Protein AF-A0A661CYT2-F1 (afdb_monomer_lite)

Radius of gyration: 49.94 Å; chains: 1; bounding box: 123×42×119 Å

Secondary structure (DSSP, 8-state):
--HHHHHHHHHHHHHHHHHHHHHHHHHHHHHHHHHHHHHHHHHHHHHHHHHHHHHHHHHHHHHHHHHHHHHHHHHHHHHHHHHHHHHHHHHHHHHHHHHHHHHHHH---SSS-SS--GGGTTTS-SB-SS-B-HHHHHHHHHHHTSTT--HHHHHHHHHHHHHHSSPPTTT-HHHHHHHHHHHHHHHHHHHHHTHHHHHHHHHHTT--

pLDDT: mean 77.22, std 14.02, range [40.06, 97.75]

Sequence (208 aa):
MTTKKLNLVMIVVILLVFSSTVMAWSWKETWEEVKQEVKEGGEKLEASVKKGAEQLEAGVKKGIEEVENGIEDLEEKIPEWMQDLEDGLEKGGDKIGEMLRKTIDQNIDTSGQGCGTGLTTQIVIDDWGLFDFTSACQVHDKCYEQCNATRNYCDNDFLILLRKACPSKETDRVKYQICRDIAKLYWYTVSKNGQSVWKQAQSKANCR

Structure (mmCIF, N/CA/C/O backbone):
data_AF-A0A661CYT2-F1
#
_entry.id   AF-A0A661CYT2-F1
#
loop_
_atom_site.group_PDB
_atom_site.id
_atom_site.type_symbol
_atom_site.label_atom_id
_atom_site.label_alt_id
_atom_site.label_comp_id
_atom_site.label_asym_id
_atom_site.label_entity_id
_atom_site.label_seq_id
_atom_site.pdbx_PDB_ins_code
_atom_site.Cartn_x
_atom_site.Cartn_y
_atom_site.Cartn_z
_atom_site.occupancy
_atom_site.B_iso_or_equiv
_atom_site.auth_seq_id
_atom_site.auth_comp_id
_atom_site.auth_asym_id
_atom_site.auth_atom_id
_atom_site.pdbx_PDB_model_num
ATOM 1 N N . MET A 1 1 ? 98.180 -24.286 -75.893 1.00 50.62 1 MET A N 1
ATOM 2 C CA . MET A 1 1 ? 96.810 -24.676 -75.464 1.00 50.62 1 MET A CA 1
ATOM 3 C C . MET A 1 1 ? 96.217 -23.698 -74.429 1.00 50.62 1 MET A C 1
ATOM 5 O O . MET A 1 1 ? 95.377 -24.081 -73.625 1.00 50.62 1 MET A O 1
ATOM 9 N N . THR A 1 2 ? 96.627 -22.425 -74.447 1.00 54.44 2 THR A N 1
ATOM 10 C CA . THR A 1 2 ? 96.397 -21.453 -73.357 1.00 54.44 2 THR A CA 1
ATOM 11 C C . THR A 1 2 ? 95.487 -20.284 -73.759 1.00 54.44 2 THR A C 1
ATOM 13 O O . THR A 1 2 ? 94.696 -19.827 -72.943 1.00 54.44 2 THR A O 1
ATOM 16 N N . THR A 1 3 ? 95.474 -19.871 -75.030 1.00 47.03 3 THR A N 1
ATOM 17 C CA . THR A 1 3 ? 94.640 -18.755 -75.528 1.00 47.03 3 THR A CA 1
ATOM 18 C C . THR A 1 3 ? 93.147 -19.091 -75.649 1.00 47.03 3 THR A C 1
ATOM 20 O O . THR A 1 3 ? 92.303 -18.244 -75.372 1.00 47.03 3 THR A O 1
ATOM 23 N N . LYS A 1 4 ? 92.787 -20.345 -75.971 1.00 56.47 4 LYS A N 1
ATOM 24 C CA . LYS A 1 4 ? 91.375 -20.786 -76.035 1.00 56.47 4 LYS A CA 1
ATOM 25 C C . LYS A 1 4 ? 90.687 -20.824 -74.662 1.00 56.47 4 LYS A C 1
ATOM 27 O O . LYS A 1 4 ? 89.503 -20.523 -74.576 1.00 56.47 4 LYS A O 1
ATOM 32 N N . LYS A 1 5 ? 91.422 -21.159 -73.592 1.00 58.28 5 LYS A N 1
ATOM 33 C CA . LYS A 1 5 ? 90.886 -21.162 -72.218 1.00 58.28 5 LYS A CA 1
ATOM 34 C C . LYS A 1 5 ? 90.670 -19.742 -71.692 1.00 58.28 5 LYS A C 1
ATOM 36 O O . LYS A 1 5 ? 89.673 -19.504 -71.024 1.00 58.28 5 LYS A O 1
ATOM 41 N N . LEU A 1 6 ? 91.549 -18.801 -72.053 1.00 54.19 6 LEU A N 1
ATOM 42 C CA . LEU A 1 6 ? 91.409 -17.396 -71.665 1.00 54.19 6 LEU A CA 1
ATOM 43 C C . LEU A 1 6 ? 90.179 -16.737 -72.319 1.00 54.19 6 LEU A C 1
ATOM 45 O O . LEU A 1 6 ? 89.418 -16.062 -71.634 1.00 54.19 6 LEU A O 1
ATOM 49 N N . ASN A 1 7 ? 89.926 -17.011 -73.607 1.00 63.34 7 ASN A N 1
ATOM 50 C CA . ASN A 1 7 ? 88.722 -16.529 -74.298 1.00 63.34 7 ASN A CA 1
ATOM 51 C C . ASN A 1 7 ? 87.431 -17.114 -73.707 1.00 63.34 7 ASN A C 1
ATOM 53 O O . ASN A 1 7 ? 86.449 -16.396 -73.557 1.00 63.34 7 ASN A O 1
ATOM 57 N N . LEU A 1 8 ? 87.434 -18.396 -73.326 1.00 70.38 8 LEU A N 1
ATOM 58 C CA . LEU A 1 8 ? 86.260 -19.030 -72.723 1.00 70.38 8 LEU A CA 1
ATOM 59 C C . LEU A 1 8 ? 85.940 -18.439 -71.341 1.00 70.38 8 LEU A C 1
ATOM 61 O O . LEU A 1 8 ? 84.790 -18.113 -71.068 1.00 70.38 8 LEU A O 1
ATOM 65 N N . VAL A 1 9 ? 86.953 -18.260 -70.486 1.00 69.94 9 VAL A N 1
ATOM 66 C CA . VAL A 1 9 ? 86.772 -17.674 -69.146 1.00 69.94 9 VAL A CA 1
ATOM 67 C C . VAL A 1 9 ? 86.269 -16.234 -69.247 1.00 69.94 9 VAL A C 1
ATOM 69 O O . VAL A 1 9 ? 85.354 -15.857 -68.524 1.00 69.94 9 VAL A O 1
ATOM 72 N N . MET A 1 10 ? 86.800 -15.446 -70.180 1.00 69.88 10 MET A N 1
ATOM 73 C CA . MET A 1 10 ? 86.368 -14.064 -70.383 1.00 69.88 10 MET A CA 1
ATOM 74 C C . MET A 1 10 ? 84.925 -13.974 -70.907 1.00 69.88 10 MET A C 1
ATOM 76 O O . MET A 1 10 ? 84.166 -13.137 -70.432 1.00 69.88 10 MET A O 1
ATOM 80 N N . ILE A 1 11 ? 84.507 -14.879 -71.802 1.00 71.75 11 ILE A N 1
ATOM 81 C CA . ILE A 1 11 ? 83.107 -14.976 -72.253 1.00 71.75 11 ILE A CA 1
ATOM 82 C C . ILE A 1 11 ? 82.177 -15.338 -71.085 1.00 71.75 11 ILE A C 1
ATOM 84 O O . ILE A 1 11 ? 81.126 -14.723 -70.934 1.00 71.75 11 ILE A O 1
ATOM 88 N N . VAL A 1 12 ? 82.569 -16.283 -70.222 1.00 71.56 12 VAL A N 1
ATOM 89 C CA . VAL A 1 12 ? 81.776 -16.660 -69.037 1.00 71.56 12 VAL A CA 1
ATOM 90 C C . VAL A 1 12 ? 81.666 -15.498 -68.044 1.00 71.56 12 VAL A C 1
ATOM 92 O O . VAL A 1 12 ? 80.579 -15.237 -67.537 1.00 71.56 12 VAL A O 1
ATOM 95 N N . VAL A 1 13 ? 82.750 -14.755 -67.801 1.00 69.94 13 VAL A N 1
ATOM 96 C CA . VAL A 1 13 ? 82.733 -13.569 -66.926 1.00 69.94 13 VAL A CA 1
ATOM 97 C C . VAL A 1 13 ? 81.845 -12.463 -67.505 1.00 69.94 13 VAL A C 1
ATOM 99 O O . VAL A 1 13 ? 81.061 -11.876 -66.765 1.00 69.94 13 VAL A O 1
ATOM 102 N N . ILE A 1 14 ? 81.900 -12.219 -68.818 1.00 68.25 14 ILE A N 1
ATOM 103 C CA . ILE A 1 14 ? 81.014 -11.258 -69.493 1.00 68.25 14 ILE A CA 1
ATOM 104 C C . ILE A 1 14 ? 79.550 -11.686 -69.331 1.00 68.25 14 ILE A C 1
ATOM 106 O O . ILE A 1 14 ? 78.732 -10.868 -68.926 1.00 68.25 14 ILE A O 1
ATOM 110 N N . LEU A 1 15 ? 79.210 -12.961 -69.550 1.00 62.16 15 LEU A N 1
ATOM 111 C CA . LEU A 1 15 ? 77.836 -13.453 -69.378 1.00 62.16 15 LEU A CA 1
ATOM 112 C C . LEU A 1 15 ? 77.337 -13.335 -67.929 1.00 62.16 15 LEU A C 1
ATOM 114 O O . LEU A 1 15 ? 76.186 -12.962 -67.713 1.00 62.16 15 LEU A O 1
ATOM 118 N N . LEU A 1 16 ? 78.195 -13.586 -66.936 1.00 61.69 16 LEU A N 1
ATOM 119 C CA . LEU A 1 16 ? 77.838 -13.415 -65.524 1.00 61.69 16 LEU A CA 1
ATOM 120 C C . LEU A 1 16 ? 77.608 -11.938 -65.163 1.00 61.69 16 LEU A C 1
ATOM 122 O O . LEU A 1 16 ? 76.629 -11.633 -64.482 1.00 61.69 16 LEU A O 1
ATOM 126 N N . VAL A 1 17 ? 78.437 -11.017 -65.667 1.00 62.12 17 VAL A N 1
ATOM 127 C CA . VAL A 1 17 ? 78.270 -9.564 -65.450 1.00 62.12 17 VAL A CA 1
ATOM 128 C C . VAL A 1 17 ? 77.047 -9.011 -66.197 1.00 62.12 17 VAL A C 1
ATOM 130 O O . VAL A 1 17 ? 76.332 -8.154 -65.675 1.00 62.12 17 VAL A O 1
ATOM 133 N N . PHE A 1 18 ? 76.742 -9.528 -67.389 1.00 57.72 18 PHE A N 1
ATOM 134 C CA . PHE A 1 18 ? 75.498 -9.195 -68.088 1.00 57.72 18 PHE A CA 1
ATOM 135 C C . PHE A 1 18 ? 74.268 -9.745 -67.348 1.00 57.72 18 PHE A C 1
ATOM 137 O O . PHE A 1 18 ? 73.253 -9.062 -67.271 1.00 57.72 18 PHE A O 1
ATOM 144 N N . SER A 1 19 ? 74.352 -10.925 -66.724 1.00 60.12 19 SER A N 1
ATOM 145 C CA . SER A 1 19 ? 73.223 -11.475 -65.960 1.00 60.12 19 SER A CA 1
ATOM 146 C C . SER A 1 19 ? 72.881 -10.645 -64.713 1.00 60.12 19 SER A C 1
ATOM 148 O O . SER A 1 19 ? 71.708 -10.384 -64.456 1.00 60.12 19 SER A O 1
ATOM 150 N N . SER A 1 20 ? 73.881 -10.157 -63.967 1.00 58.00 20 SER A N 1
ATOM 151 C CA . SER A 1 20 ? 73.662 -9.362 -62.748 1.00 58.00 20 SER A CA 1
ATOM 152 C C . SER A 1 20 ? 73.135 -7.956 -63.031 1.00 58.00 20 SER A C 1
ATOM 154 O O . SER A 1 20 ? 72.328 -7.433 -62.265 1.00 58.00 20 SER A O 1
ATOM 156 N N . THR A 1 21 ? 73.541 -7.355 -64.150 1.00 58.56 21 THR A N 1
ATOM 157 C CA . THR A 1 21 ? 73.073 -6.025 -64.568 1.00 58.56 21 THR A CA 1
ATOM 158 C C . THR A 1 21 ? 71.643 -6.051 -65.108 1.00 58.56 21 THR A C 1
ATOM 160 O O . THR A 1 21 ? 70.854 -5.177 -64.753 1.00 58.56 21 THR A O 1
ATOM 163 N N . VAL A 1 22 ? 71.267 -7.081 -65.877 1.00 60.78 22 VAL A N 1
ATOM 164 C CA . VAL A 1 22 ? 69.876 -7.283 -66.331 1.00 60.78 22 VAL A CA 1
ATOM 165 C C . VAL A 1 22 ? 68.944 -7.552 -65.143 1.00 60.78 22 VAL A C 1
ATOM 167 O O . VAL A 1 22 ? 67.860 -6.976 -65.072 1.00 60.78 22 VAL A O 1
ATOM 170 N N . MET A 1 23 ? 69.388 -8.346 -64.162 1.00 59.12 23 MET A N 1
ATOM 171 C CA . MET A 1 23 ? 68.627 -8.584 -62.929 1.00 59.12 23 MET A CA 1
ATOM 172 C C . MET A 1 23 ? 68.463 -7.315 -62.077 1.00 59.12 23 MET A C 1
ATOM 174 O O . MET A 1 23 ? 67.388 -7.089 -61.531 1.00 59.12 23 MET A O 1
ATOM 178 N N . ALA A 1 24 ? 69.482 -6.452 -61.991 1.00 63.38 24 ALA A N 1
ATOM 179 C CA . ALA A 1 24 ? 69.385 -5.185 -61.260 1.00 63.38 24 ALA A CA 1
ATOM 180 C C . ALA A 1 24 ? 68.407 -4.188 -61.910 1.00 63.38 24 ALA A C 1
ATOM 182 O O . ALA A 1 24 ? 67.732 -3.438 -61.205 1.00 63.38 24 ALA A O 1
ATOM 183 N N . TRP A 1 25 ? 68.320 -4.180 -63.244 1.00 66.81 25 TRP A N 1
ATOM 184 C CA . TRP A 1 25 ? 67.384 -3.324 -63.977 1.00 66.81 25 TRP A CA 1
ATOM 185 C C . TRP A 1 25 ? 65.939 -3.809 -63.813 1.00 66.81 25 TRP A C 1
ATOM 187 O O . TRP A 1 25 ? 65.080 -3.026 -63.419 1.00 66.81 25 TRP A O 1
ATOM 197 N N . SER A 1 26 ? 65.712 -5.119 -63.966 1.00 68.44 26 SER A N 1
ATOM 198 C CA . SER A 1 26 ? 64.416 -5.754 -63.693 1.00 68.44 26 SER A CA 1
ATOM 199 C C . SER A 1 26 ? 63.959 -5.533 -62.244 1.00 68.44 26 SER A C 1
ATOM 201 O O . SER A 1 26 ? 62.806 -5.189 -62.013 1.00 68.44 26 SER A O 1
ATOM 203 N N . TRP A 1 27 ? 64.868 -5.627 -61.267 1.00 62.09 27 TRP A N 1
ATOM 204 C CA . TRP A 1 27 ? 64.550 -5.368 -59.859 1.00 62.09 27 TRP A CA 1
ATOM 205 C C . TRP A 1 27 ? 64.154 -3.910 -59.591 1.00 62.09 27 TRP A C 1
ATOM 207 O O . TRP A 1 27 ? 63.296 -3.638 -58.753 1.00 62.09 27 TRP A O 1
ATOM 217 N N . LYS A 1 28 ? 64.769 -2.953 -60.296 1.00 73.69 28 LYS A N 1
ATOM 218 C CA . LYS A 1 28 ? 64.433 -1.532 -60.164 1.00 73.69 28 LYS A CA 1
ATOM 219 C C . LYS A 1 28 ? 63.021 -1.240 -60.674 1.00 73.69 28 LYS A C 1
ATOM 221 O O . LYS A 1 28 ? 62.301 -0.510 -60.004 1.00 73.69 28 LYS A O 1
ATOM 226 N N . GLU A 1 29 ? 62.634 -1.803 -61.816 1.00 74.25 29 GLU A N 1
ATOM 227 C CA . GLU A 1 29 ? 61.283 -1.636 -62.372 1.00 74.25 29 GLU A CA 1
ATOM 228 C C . GLU A 1 29 ? 60.225 -2.220 -61.431 1.00 74.25 29 GLU A C 1
ATOM 230 O O . GLU A 1 29 ? 59.307 -1.508 -61.031 1.00 74.25 29 GLU A O 1
ATOM 235 N N . THR A 1 30 ? 60.438 -3.448 -60.947 1.00 70.06 30 THR A N 1
ATOM 236 C CA . THR A 1 30 ? 59.566 -4.083 -59.945 1.00 70.06 30 THR A CA 1
ATOM 237 C C . THR A 1 30 ? 59.454 -3.253 -58.660 1.00 70.06 30 THR A C 1
ATOM 239 O O . THR A 1 30 ? 58.389 -3.173 -58.055 1.00 70.06 30 THR A O 1
ATOM 242 N N . TRP A 1 31 ? 60.534 -2.597 -58.224 1.00 66.06 31 TRP A N 1
ATOM 243 C CA . TRP A 1 31 ? 60.511 -1.751 -57.027 1.00 66.06 31 TRP A CA 1
ATOM 244 C C . TRP A 1 31 ? 59.725 -0.446 -57.217 1.00 66.06 31 TRP A C 1
ATOM 246 O O . TRP A 1 31 ? 59.089 0.023 -56.273 1.00 66.06 31 TRP A O 1
ATOM 256 N N . GLU A 1 32 ? 59.752 0.151 -58.410 1.00 78.31 32 GLU A N 1
ATOM 257 C CA . GLU A 1 32 ? 58.950 1.345 -58.705 1.00 78.31 32 GLU A CA 1
ATOM 258 C C . GLU A 1 32 ? 57.456 1.009 -58.854 1.00 78.31 32 GLU A C 1
ATOM 260 O O . GLU A 1 32 ? 56.623 1.763 -58.351 1.00 78.31 32 GLU A O 1
ATOM 265 N N . GLU A 1 33 ? 57.111 -0.150 -59.424 1.00 72.94 33 GLU A N 1
ATOM 266 C CA . GLU A 1 33 ? 55.728 -0.655 -59.462 1.00 72.94 33 GLU A CA 1
ATOM 267 C C . GLU A 1 33 ? 55.170 -0.875 -58.048 1.00 72.94 33 GLU A C 1
ATOM 269 O O . GLU A 1 33 ? 54.114 -0.347 -57.704 1.00 72.94 33 GLU A O 1
ATOM 274 N N . VAL A 1 34 ? 55.927 -1.550 -57.173 1.00 67.06 34 VAL A N 1
ATOM 275 C CA . VAL A 1 34 ? 55.532 -1.768 -55.769 1.00 67.06 34 VAL A CA 1
ATOM 276 C C . VAL A 1 34 ? 55.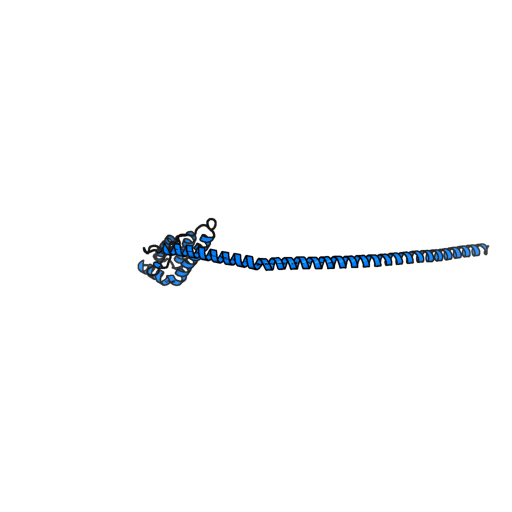352 -0.444 -55.019 1.00 67.06 34 VAL A C 1
ATOM 278 O O . VAL A 1 34 ? 54.411 -0.295 -54.239 1.00 67.06 34 VAL A O 1
ATOM 281 N N . LYS A 1 35 ? 56.219 0.552 -55.246 1.00 76.06 35 LYS A N 1
ATOM 282 C CA . LYS A 1 35 ? 56.041 1.887 -54.648 1.00 76.06 35 LYS A CA 1
ATOM 283 C C . LYS A 1 35 ? 54.755 2.556 -55.115 1.00 76.06 35 LYS A C 1
ATOM 285 O O . LYS A 1 35 ? 54.099 3.217 -54.309 1.00 76.06 35 LYS A O 1
ATOM 290 N N . GLN A 1 36 ? 54.426 2.424 -56.397 1.00 83.44 36 GLN A N 1
ATOM 291 C CA . GLN A 1 36 ? 53.220 3.012 -56.957 1.00 83.44 36 GLN A CA 1
ATOM 292 C C . GLN A 1 36 ? 51.968 2.350 -56.372 1.00 83.44 36 GLN A C 1
ATOM 294 O O . GLN A 1 36 ? 51.094 3.063 -55.885 1.00 83.44 36 GLN A O 1
ATOM 299 N N . GLU A 1 37 ? 51.921 1.019 -56.301 1.00 76.62 37 GLU A N 1
ATOM 300 C CA . GLU A 1 37 ? 50.804 0.290 -55.685 1.00 76.62 37 GLU A CA 1
ATOM 301 C C . GLU A 1 37 ? 50.629 0.632 -54.198 1.00 76.62 37 GLU A C 1
ATOM 303 O O . GLU A 1 37 ? 49.506 0.821 -53.728 1.00 76.62 37 GLU A O 1
ATOM 308 N N . VAL A 1 38 ? 51.729 0.775 -53.447 1.00 68.81 38 VAL A N 1
ATOM 309 C CA . VAL A 1 38 ? 51.687 1.208 -52.039 1.00 68.81 38 VAL A CA 1
ATOM 310 C C . VAL A 1 38 ? 51.156 2.638 -51.914 1.00 68.81 38 VAL A C 1
ATOM 312 O O . VAL A 1 38 ? 50.382 2.922 -50.997 1.00 68.81 38 VAL A O 1
ATOM 315 N N . LYS A 1 39 ? 51.530 3.540 -52.829 1.00 85.56 39 LYS A N 1
ATOM 316 C CA . LYS A 1 39 ? 51.047 4.926 -52.833 1.00 85.56 39 LYS A CA 1
ATOM 317 C C . LYS A 1 39 ? 49.553 4.997 -53.153 1.00 85.56 39 LYS A C 1
ATOM 319 O O . LYS A 1 39 ? 48.805 5.621 -52.405 1.00 85.56 39 LYS A O 1
ATOM 324 N N . GLU A 1 40 ? 49.114 4.320 -54.209 1.00 85.12 40 GLU A N 1
ATOM 325 C CA . GLU A 1 40 ? 47.702 4.254 -54.604 1.00 85.12 40 GLU A CA 1
ATOM 326 C C . GLU A 1 40 ? 46.852 3.563 -53.526 1.00 85.12 40 GLU A C 1
ATOM 328 O O . GLU A 1 40 ? 45.749 4.012 -53.202 1.00 85.12 40 GLU A O 1
ATOM 333 N N . GLY A 1 41 ? 47.387 2.508 -52.904 1.00 73.88 41 GLY A N 1
ATOM 334 C CA . GLY A 1 41 ? 46.781 1.847 -51.752 1.00 73.88 41 GLY A CA 1
ATOM 335 C C . GLY A 1 41 ? 46.632 2.781 -50.548 1.00 73.88 41 GLY A C 1
ATOM 336 O O . GLY A 1 41 ? 45.579 2.785 -49.909 1.00 73.88 41 GLY A O 1
ATOM 337 N N . GLY A 1 42 ? 47.646 3.608 -50.274 1.00 68.12 42 GLY A N 1
ATOM 338 C CA . GLY A 1 42 ? 47.623 4.627 -49.224 1.00 68.12 42 GLY A CA 1
ATOM 339 C C . GLY A 1 42 ? 46.566 5.707 -49.460 1.00 68.12 42 GLY A C 1
ATOM 340 O O . GLY A 1 42 ? 45.749 5.959 -48.577 1.00 68.12 42 GLY A O 1
ATOM 341 N N . GLU A 1 43 ? 46.513 6.281 -50.664 1.00 89.31 43 GLU A N 1
ATOM 342 C CA . GLU A 1 43 ? 45.525 7.309 -51.036 1.00 89.31 43 GLU A CA 1
ATOM 343 C C . GLU A 1 43 ? 44.087 6.762 -50.977 1.00 89.31 43 GLU A C 1
ATOM 345 O O . GLU A 1 43 ? 43.171 7.409 -50.460 1.00 89.31 43 GLU A O 1
ATOM 350 N N . LYS A 1 44 ? 43.878 5.524 -51.444 1.00 85.94 44 LYS A N 1
ATOM 351 C CA . LYS A 1 44 ? 42.573 4.852 -51.381 1.00 85.94 44 LYS A CA 1
ATOM 352 C C . LYS A 1 44 ? 42.146 4.547 -49.944 1.00 85.94 44 LYS A C 1
ATOM 354 O O . LYS A 1 44 ? 40.956 4.656 -49.621 1.00 85.94 44 LYS A O 1
ATOM 359 N N . LEU A 1 45 ? 43.092 4.162 -49.085 1.00 73.69 45 LEU A N 1
ATOM 360 C CA . LEU A 1 45 ? 42.840 3.939 -47.665 1.00 73.69 45 LEU A CA 1
ATOM 361 C C . LEU A 1 45 ? 42.471 5.251 -46.963 1.00 73.69 45 LEU A C 1
ATOM 363 O O . LEU A 1 45 ? 41.467 5.283 -46.256 1.00 73.69 45 LEU A O 1
ATOM 367 N N . GLU A 1 46 ? 43.207 6.336 -47.209 1.00 84.81 46 GLU A N 1
ATOM 368 C CA . GLU A 1 46 ? 42.926 7.659 -46.637 1.00 84.81 46 GLU A CA 1
ATOM 369 C C . GLU A 1 46 ? 41.532 8.167 -47.036 1.00 84.81 46 GLU A C 1
ATOM 371 O O . GLU A 1 46 ? 40.742 8.570 -46.179 1.00 84.81 46 GLU A O 1
ATOM 376 N N . ALA A 1 47 ? 41.174 8.052 -48.319 1.00 89.19 47 ALA A N 1
ATOM 377 C CA . ALA A 1 47 ? 39.846 8.422 -48.805 1.00 89.19 47 ALA A CA 1
ATOM 378 C C . ALA A 1 47 ? 38.726 7.589 -48.154 1.00 89.19 47 ALA A C 1
ATOM 380 O O . ALA A 1 47 ? 37.666 8.118 -47.807 1.00 89.19 47 ALA A O 1
ATOM 381 N N . SER A 1 48 ? 38.961 6.288 -47.955 1.00 78.31 48 SER A N 1
ATOM 382 C CA . SER A 1 48 ? 37.992 5.389 -47.318 1.00 78.31 48 SER A CA 1
ATOM 383 C C . SER A 1 48 ? 37.818 5.699 -45.828 1.00 78.31 48 SER A C 1
ATOM 385 O O . SER A 1 48 ? 36.687 5.720 -45.342 1.00 78.31 48 SER A O 1
ATOM 387 N N . VAL A 1 49 ? 38.912 5.995 -45.117 1.00 78.06 49 VAL A N 1
ATOM 388 C CA . VAL A 1 49 ? 38.879 6.405 -43.704 1.00 78.06 49 VAL A CA 1
ATOM 389 C C . VAL A 1 49 ? 38.152 7.738 -43.545 1.00 78.06 49 VAL A C 1
ATOM 391 O O . VAL A 1 49 ? 37.287 7.848 -42.679 1.00 78.06 49 VAL A O 1
ATOM 394 N N . LYS A 1 50 ? 38.425 8.725 -44.408 1.00 90.19 50 LYS A N 1
ATOM 395 C CA . LYS A 1 50 ? 37.740 10.024 -44.375 1.00 90.19 50 LYS A CA 1
ATOM 396 C C . LYS A 1 50 ? 36.232 9.876 -44.583 1.00 90.19 50 LYS A C 1
ATOM 398 O O . LYS A 1 50 ? 35.450 10.405 -43.800 1.00 90.19 50 LYS A O 1
ATOM 403 N N . LYS A 1 51 ? 35.822 9.089 -45.580 1.00 89.81 51 LYS A N 1
ATOM 404 C CA . LYS A 1 51 ? 34.404 8.809 -45.836 1.00 89.81 51 LYS A CA 1
ATOM 405 C C . LYS A 1 51 ? 33.737 8.091 -44.657 1.00 89.81 51 LYS A C 1
ATOM 407 O O . LYS A 1 51 ? 32.604 8.412 -44.312 1.00 89.81 51 LYS A O 1
ATOM 412 N N . GLY A 1 52 ? 34.431 7.136 -44.036 1.00 78.62 52 GLY A N 1
ATOM 413 C CA . GLY A 1 52 ? 33.945 6.451 -42.837 1.00 78.62 52 GLY A CA 1
ATOM 414 C C . GLY A 1 52 ? 33.768 7.402 -41.650 1.00 78.62 52 GLY A C 1
ATOM 415 O O . GLY A 1 52 ? 32.753 7.330 -40.962 1.00 78.62 52 GLY A O 1
ATOM 416 N N . ALA A 1 53 ? 34.709 8.328 -41.448 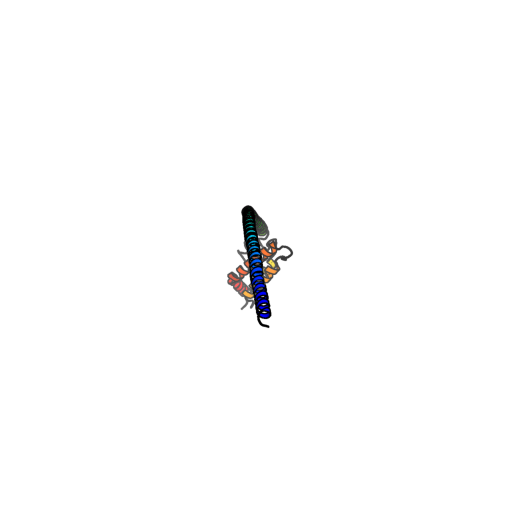1.00 78.00 53 ALA A N 1
ATOM 417 C CA . ALA A 1 53 ? 34.625 9.347 -40.405 1.00 78.00 53 ALA A CA 1
ATOM 418 C C . ALA A 1 53 ? 33.444 10.309 -40.627 1.00 78.00 53 ALA A C 1
ATOM 420 O O . ALA A 1 53 ? 32.684 10.555 -39.696 1.00 78.00 53 ALA A O 1
ATOM 421 N N . GLU A 1 54 ? 33.232 10.782 -41.860 1.00 89.81 54 GLU A N 1
ATOM 422 C CA . GLU A 1 54 ? 32.096 11.649 -42.215 1.00 89.81 54 GLU A CA 1
ATOM 423 C C . GLU A 1 54 ? 30.745 10.940 -42.009 1.00 89.81 54 GLU A C 1
ATOM 425 O O . GLU A 1 54 ? 29.803 11.521 -41.469 1.00 89.81 54 GLU A O 1
ATOM 430 N N . GLN A 1 55 ? 30.646 9.661 -42.393 1.00 84.38 55 GLN A N 1
ATOM 431 C CA . GLN A 1 55 ? 29.439 8.855 -42.172 1.00 84.38 55 GLN A CA 1
ATOM 432 C C . GLN A 1 55 ? 29.164 8.610 -40.686 1.00 84.38 55 GLN A C 1
ATOM 434 O O . GLN A 1 55 ? 28.009 8.663 -40.261 1.00 84.38 55 GLN A O 1
ATOM 439 N N . LEU A 1 56 ? 30.213 8.364 -39.897 1.00 79.19 56 LEU A N 1
ATOM 440 C CA . LEU A 1 56 ? 30.096 8.195 -38.454 1.00 79.19 56 LEU A CA 1
ATOM 441 C C . LEU A 1 56 ? 29.650 9.498 -37.779 1.00 79.19 56 LEU A C 1
ATOM 443 O O . LEU A 1 56 ? 28.736 9.462 -36.962 1.00 79.19 56 LEU A O 1
ATOM 447 N N . GLU A 1 57 ? 30.232 10.643 -38.143 1.00 86.62 57 GLU A N 1
ATOM 448 C CA . GLU A 1 57 ? 29.851 11.947 -37.584 1.00 86.62 57 GLU A CA 1
ATOM 449 C C . GLU A 1 57 ? 28.385 12.286 -37.893 1.00 86.62 57 GLU A C 1
ATOM 451 O O . GLU A 1 57 ? 27.646 12.714 -37.006 1.00 86.62 57 GLU A O 1
ATOM 456 N N . ALA A 1 58 ? 27.935 12.036 -39.127 1.00 89.25 58 ALA A N 1
ATOM 457 C CA . ALA A 1 58 ? 26.542 12.241 -39.515 1.00 89.25 58 ALA A CA 1
ATOM 458 C C . ALA A 1 58 ? 25.582 11.311 -38.752 1.00 89.25 58 ALA A C 1
ATOM 460 O O . ALA A 1 58 ? 24.531 11.755 -38.287 1.00 89.25 58 ALA A O 1
ATOM 461 N N . GLY A 1 59 ? 25.948 10.035 -38.588 1.00 82.44 59 GLY A N 1
ATOM 462 C CA . GLY A 1 59 ? 25.158 9.072 -37.819 1.00 82.44 59 GLY A CA 1
ATOM 463 C C . GLY A 1 59 ? 25.057 9.440 -36.338 1.00 82.44 59 GLY A C 1
ATOM 464 O O . GLY A 1 59 ? 23.976 9.355 -35.763 1.00 82.44 59 GLY A O 1
ATOM 465 N N . VAL A 1 60 ? 26.158 9.906 -35.739 1.00 77.81 60 VAL A N 1
ATOM 466 C CA . VAL A 1 60 ? 26.191 10.359 -34.341 1.00 77.81 60 VAL A CA 1
ATOM 467 C C . VAL A 1 60 ? 25.331 11.608 -34.144 1.00 77.81 60 VAL A C 1
ATOM 469 O O . VAL A 1 60 ? 24.537 11.627 -33.210 1.00 77.81 60 VAL A O 1
ATOM 472 N N . LYS A 1 61 ? 25.418 12.616 -35.026 1.00 89.25 61 LYS A N 1
ATOM 473 C CA . LYS A 1 61 ? 24.566 13.820 -34.942 1.00 89.25 61 LYS A CA 1
ATOM 474 C C . LYS A 1 61 ? 23.084 13.473 -35.015 1.00 89.25 61 LYS A C 1
ATOM 476 O O . LYS A 1 61 ? 22.322 13.889 -34.152 1.00 89.25 61 LYS A O 1
ATOM 481 N N . LYS A 1 62 ? 22.701 12.638 -35.983 1.00 89.19 62 LYS A N 1
ATOM 482 C CA . LYS A 1 62 ? 21.316 12.185 -36.121 1.00 89.19 62 LYS A CA 1
ATOM 483 C C . LYS A 1 62 ? 20.836 11.414 -34.885 1.00 89.19 62 LYS A C 1
ATOM 485 O O . LYS A 1 62 ? 19.718 11.619 -34.433 1.00 89.19 62 LYS A O 1
ATOM 490 N N . GLY A 1 63 ? 21.681 10.542 -34.331 1.00 75.19 63 GLY A N 1
ATOM 491 C CA . GLY A 1 63 ? 21.355 9.807 -33.109 1.00 75.19 63 GLY A CA 1
ATOM 492 C C . GLY A 1 63 ? 21.165 10.720 -31.894 1.00 75.19 63 GLY A C 1
ATOM 493 O O . GLY A 1 63 ? 20.281 10.464 -31.086 1.00 75.19 63 GLY A O 1
ATOM 494 N N . ILE A 1 64 ? 21.956 11.792 -31.776 1.00 80.44 64 ILE A N 1
ATOM 495 C CA . ILE A 1 64 ? 21.792 12.802 -30.718 1.00 80.44 64 ILE A CA 1
ATOM 496 C C . ILE A 1 64 ? 20.463 13.549 -30.890 1.00 80.44 64 ILE A C 1
ATOM 498 O O . ILE A 1 64 ? 19.712 13.637 -29.927 1.00 80.44 64 ILE A O 1
ATOM 502 N N . GLU A 1 65 ? 20.128 13.991 -32.105 1.00 87.56 65 GLU A N 1
ATOM 503 C CA . GLU A 1 65 ? 18.852 14.667 -32.391 1.00 87.56 65 GLU A CA 1
ATOM 504 C C . GLU A 1 65 ? 17.635 13.773 -32.083 1.00 87.56 65 GLU A C 1
ATOM 506 O O . GLU A 1 65 ? 16.649 14.229 -31.511 1.00 87.56 65 GLU A O 1
ATOM 511 N N . GLU A 1 66 ? 17.677 12.480 -32.427 1.00 83.94 66 GLU A N 1
ATOM 512 C CA . GLU A 1 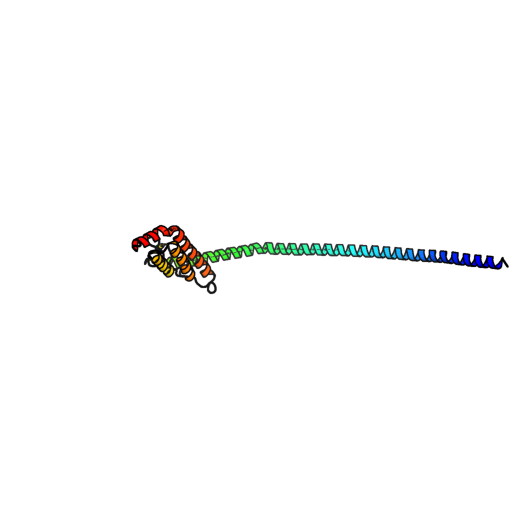66 ? 16.598 11.533 -32.096 1.00 83.94 66 GLU A CA 1
ATOM 513 C C . GLU A 1 66 ? 16.431 11.353 -30.576 1.00 83.94 66 GLU A C 1
ATOM 515 O O . GLU A 1 66 ? 15.305 11.236 -30.089 1.00 83.94 66 GLU A O 1
ATOM 520 N N . VAL A 1 67 ? 17.535 11.361 -29.822 1.00 80.69 67 VAL A N 1
ATOM 521 C CA . VAL A 1 67 ? 17.511 11.284 -28.354 1.00 80.69 67 VAL A CA 1
ATOM 522 C C . VAL A 1 67 ? 16.973 12.574 -27.735 1.00 80.69 67 VAL A C 1
ATOM 524 O O . VAL A 1 67 ? 16.144 12.489 -26.834 1.00 80.69 67 VAL A O 1
ATOM 527 N N . GLU A 1 68 ? 17.393 13.747 -28.216 1.00 85.56 68 GLU A N 1
ATOM 528 C CA . GLU A 1 68 ? 16.893 15.047 -27.742 1.00 85.56 68 GLU A CA 1
ATOM 529 C C . GLU A 1 68 ? 15.380 15.168 -27.952 1.00 85.56 68 GLU A C 1
ATOM 531 O O . GLU A 1 68 ? 14.652 15.416 -26.994 1.00 85.56 68 GLU A O 1
ATOM 536 N N . ASN A 1 69 ? 14.884 14.850 -29.151 1.00 82.81 69 ASN A N 1
ATOM 537 C CA . ASN A 1 69 ? 13.445 14.857 -29.436 1.00 82.81 69 ASN A CA 1
ATOM 538 C C . ASN A 1 69 ? 12.661 13.876 -28.541 1.00 82.81 69 ASN A C 1
ATOM 540 O O . ASN A 1 69 ? 11.538 14.158 -28.128 1.00 82.81 69 ASN A O 1
ATOM 544 N N . GLY A 1 70 ? 13.238 12.708 -28.233 1.00 76.69 70 GLY A N 1
ATOM 545 C CA . GLY A 1 70 ? 12.618 11.739 -27.325 1.00 76.69 70 GLY A CA 1
ATOM 546 C C . GLY A 1 70 ? 12.574 12.210 -25.868 1.00 76.69 70 GLY A C 1
ATOM 547 O O . GLY A 1 70 ? 11.647 11.854 -25.140 1.00 76.69 70 GLY A O 1
ATOM 548 N N . ILE A 1 71 ? 13.559 13.005 -25.439 1.00 74.19 71 ILE A N 1
ATOM 549 C CA . ILE A 1 71 ? 13.575 13.638 -24.114 1.00 74.19 71 ILE A CA 1
ATOM 550 C C . ILE A 1 71 ? 12.521 14.747 -24.048 1.00 74.19 71 ILE A C 1
ATOM 552 O O . ILE A 1 71 ? 11.778 14.792 -23.072 1.00 74.19 71 ILE A O 1
ATOM 556 N N . GLU A 1 72 ? 12.397 15.576 -25.086 1.00 81.88 72 GLU A N 1
ATOM 557 C CA . GLU A 1 72 ? 11.377 16.633 -25.157 1.00 81.88 72 GLU A CA 1
ATOM 558 C C . GLU A 1 72 ? 9.944 16.065 -25.092 1.00 81.88 72 GLU A C 1
ATOM 560 O O . GLU A 1 72 ? 9.130 16.538 -24.299 1.00 81.88 72 GLU A O 1
ATOM 565 N N . ASP A 1 73 ? 9.645 14.988 -25.833 1.00 80.56 73 ASP A N 1
ATOM 566 C CA . ASP A 1 73 ? 8.332 14.309 -25.786 1.00 80.56 73 ASP A CA 1
ATOM 567 C C . ASP A 1 73 ? 8.028 13.706 -24.398 1.00 80.56 73 ASP A C 1
ATOM 569 O O . ASP A 1 73 ? 6.871 13.630 -23.973 1.00 80.56 73 ASP A O 1
ATOM 573 N N . LEU A 1 74 ? 9.063 13.289 -23.659 1.00 72.88 74 LEU A N 1
ATOM 574 C CA . LEU A 1 74 ? 8.911 12.802 -22.289 1.00 72.88 74 LEU A CA 1
ATOM 575 C C . LEU A 1 74 ? 8.677 13.954 -21.301 1.00 72.88 74 LEU A C 1
ATOM 577 O O . LEU A 1 74 ? 7.831 13.825 -20.413 1.00 72.88 74 LEU A O 1
ATOM 581 N N . GLU A 1 75 ? 9.395 15.070 -21.451 1.00 76.94 75 GLU A N 1
ATOM 582 C CA . GLU A 1 75 ? 9.208 16.272 -20.631 1.00 76.94 75 GLU A CA 1
ATOM 583 C C . GLU A 1 75 ? 7.797 16.857 -20.783 1.00 76.94 75 GLU A C 1
ATOM 585 O O . GLU A 1 75 ? 7.232 17.325 -19.794 1.00 76.94 75 GLU A O 1
ATOM 590 N N . GLU A 1 76 ? 7.186 16.758 -21.968 1.00 80.06 76 GLU A N 1
ATOM 591 C CA . GLU A 1 76 ? 5.803 17.196 -22.207 1.00 80.06 76 GLU A CA 1
ATOM 592 C C . GLU A 1 76 ? 4.756 16.309 -21.506 1.00 80.06 76 GLU A C 1
ATOM 594 O O . GLU A 1 76 ? 3.745 16.810 -21.012 1.00 80.06 76 GLU A O 1
ATOM 599 N N . LYS A 1 77 ? 4.999 14.995 -21.405 1.00 84.31 77 LYS A N 1
ATOM 600 C CA . LYS A 1 77 ? 4.028 14.020 -20.859 1.00 84.31 77 LYS A CA 1
ATOM 601 C C . LYS A 1 77 ? 4.105 13.827 -19.349 1.00 84.31 77 LYS A C 1
ATOM 603 O O . LYS A 1 77 ? 3.119 13.439 -18.723 1.00 84.31 77 LYS A O 1
ATOM 608 N N . ILE A 1 78 ? 5.260 14.093 -18.739 1.00 79.19 78 ILE A N 1
ATOM 609 C CA . ILE A 1 78 ? 5.447 13.990 -17.282 1.00 79.19 78 ILE A CA 1
ATOM 610 C C . ILE A 1 78 ? 4.410 14.827 -16.495 1.00 79.19 78 ILE A C 1
ATOM 612 O O . ILE A 1 78 ? 3.842 14.291 -15.540 1.00 79.19 78 ILE A O 1
ATOM 616 N N . PRO A 1 79 ? 4.110 16.091 -16.861 1.00 80.38 79 PRO A N 1
ATOM 617 C CA . PRO A 1 79 ? 3.078 16.888 -16.199 1.00 80.38 79 PRO A CA 1
ATOM 618 C C . PRO A 1 79 ? 1.678 16.269 -16.259 1.00 80.38 79 PRO A C 1
ATOM 620 O O . PRO A 1 79 ? 0.989 16.258 -15.242 1.00 80.38 79 PRO A O 1
ATOM 623 N N . GLU A 1 80 ? 1.279 15.720 -17.410 1.00 78.06 80 GLU A N 1
ATOM 624 C CA . GLU A 1 80 ? -0.026 15.068 -17.595 1.00 78.06 80 GLU A CA 1
ATOM 625 C C . GLU A 1 80 ? -0.158 13.843 -16.679 1.00 78.06 80 GLU A C 1
ATOM 627 O O . GLU A 1 80 ? -1.129 13.713 -15.938 1.00 78.06 80 GLU A O 1
ATOM 632 N N . TRP A 1 81 ? 0.870 12.990 -16.627 1.00 75.06 81 TRP A N 1
ATOM 633 C CA . TRP A 1 81 ? 0.871 11.820 -15.742 1.00 75.06 81 TRP A CA 1
ATOM 634 C C . TRP A 1 81 ? 0.881 12.184 -14.257 1.00 75.06 81 TRP A C 1
ATOM 636 O O . TRP A 1 81 ? 0.282 11.472 -13.448 1.00 75.06 81 TRP A O 1
ATOM 646 N N . MET A 1 82 ? 1.571 13.265 -13.878 1.00 64.12 82 MET A N 1
ATOM 647 C CA . MET A 1 82 ? 1.552 13.746 -12.495 1.00 64.12 82 MET A CA 1
ATOM 648 C C . MET A 1 82 ? 0.170 14.277 -12.107 1.00 64.12 82 MET A C 1
ATOM 650 O O . MET A 1 82 ? -0.289 13.976 -11.007 1.00 64.12 82 MET A O 1
ATOM 654 N N . GLN A 1 83 ? -0.505 14.988 -13.014 1.00 74.25 83 GLN A N 1
ATOM 655 C CA . GLN A 1 83 ? -1.876 15.453 -12.804 1.00 74.25 83 GLN A CA 1
ATOM 656 C C . GLN A 1 83 ? -2.856 14.286 -12.680 1.00 74.25 83 GLN A C 1
ATOM 658 O O . GLN A 1 83 ? -3.597 14.234 -11.707 1.00 74.25 83 GLN A O 1
ATOM 663 N N . ASP A 1 84 ? -2.811 13.303 -13.582 1.00 69.94 84 ASP A N 1
ATOM 664 C CA . ASP A 1 84 ? -3.677 12.116 -13.517 1.00 69.94 84 ASP A CA 1
ATOM 665 C C . ASP A 1 84 ? -3.500 11.327 -12.210 1.00 69.94 84 ASP A C 1
ATOM 667 O O . ASP A 1 84 ? -4.462 10.786 -11.649 1.00 69.94 84 ASP A O 1
ATOM 671 N N . LEU A 1 85 ? -2.263 11.250 -11.711 1.00 70.62 85 LEU A N 1
ATOM 672 C CA . LEU A 1 85 ? -1.958 10.599 -10.442 1.00 70.62 85 LEU A CA 1
ATOM 673 C C . LEU A 1 85 ? -2.524 11.382 -9.247 1.00 70.62 85 LEU A C 1
ATOM 675 O O . LEU A 1 85 ? -3.058 10.761 -8.325 1.00 70.62 85 LEU A O 1
ATOM 679 N N . GLU A 1 86 ? -2.415 12.713 -9.259 1.00 76.38 86 GLU A N 1
ATOM 680 C CA . GLU A 1 86 ? -2.967 13.597 -8.226 1.00 76.38 86 GLU A CA 1
ATOM 681 C C . GLU A 1 86 ? -4.500 13.532 -8.210 1.00 76.38 86 GLU A C 1
ATOM 683 O O . GLU A 1 86 ? -5.086 13.200 -7.178 1.00 76.38 86 GLU A O 1
ATOM 688 N N . ASP A 1 87 ? -5.134 13.684 -9.374 1.00 74.00 87 ASP A N 1
ATOM 689 C CA . ASP A 1 87 ? -6.577 13.534 -9.581 1.00 74.00 87 ASP A CA 1
ATOM 690 C C . ASP A 1 87 ? -7.085 12.166 -9.106 1.00 74.00 87 ASP A C 1
ATOM 692 O O . ASP A 1 87 ? -8.149 12.046 -8.491 1.00 74.00 87 ASP A O 1
ATOM 696 N N . GLY A 1 88 ? -6.341 11.099 -9.413 1.00 69.62 88 GLY A N 1
ATOM 697 C CA . GLY A 1 88 ? -6.675 9.741 -8.997 1.00 69.62 88 GLY A CA 1
ATOM 698 C C . GLY A 1 88 ? -6.604 9.558 -7.480 1.00 69.62 88 GLY A C 1
ATOM 699 O O . GLY A 1 88 ? -7.446 8.860 -6.901 1.00 69.62 88 GLY A O 1
ATOM 700 N N . LEU A 1 89 ? -5.628 10.195 -6.830 1.00 63.25 89 LEU A N 1
ATOM 701 C CA . LEU A 1 89 ? -5.462 10.156 -5.380 1.00 63.25 89 LEU A CA 1
ATOM 702 C C . LEU A 1 89 ? -6.533 10.993 -4.667 1.00 63.25 89 LEU A C 1
ATOM 704 O O . LEU A 1 89 ? -7.087 10.520 -3.674 1.00 63.25 89 LEU A O 1
ATOM 708 N N . GLU A 1 90 ? -6.876 12.172 -5.194 1.00 74.44 90 GLU A N 1
ATOM 709 C CA . GLU A 1 90 ? -7.942 13.039 -4.676 1.00 74.44 90 GLU A CA 1
ATOM 710 C C . GLU A 1 90 ? -9.310 12.359 -4.795 1.00 74.44 90 GLU A C 1
ATOM 712 O O . GLU A 1 90 ? -9.982 12.147 -3.786 1.00 74.44 90 GLU A O 1
ATOM 717 N N . LYS A 1 91 ? -9.679 11.872 -5.989 1.00 71.81 91 LYS A N 1
ATOM 718 C CA . LYS A 1 91 ? -10.935 11.124 -6.206 1.00 71.81 91 LYS A CA 1
ATOM 719 C C . LYS A 1 91 ? -11.013 9.870 -5.334 1.00 71.81 91 LYS A C 1
ATOM 721 O O . LYS A 1 91 ? -12.088 9.498 -4.857 1.00 71.81 91 LYS A O 1
ATOM 726 N N . GLY A 1 92 ? -9.882 9.193 -5.128 1.00 63.44 92 GLY A N 1
ATOM 727 C CA . GLY A 1 92 ? -9.775 8.070 -4.200 1.00 63.44 92 GLY A CA 1
ATOM 728 C C . GLY A 1 92 ? -10.026 8.490 -2.749 1.00 63.44 92 GLY A C 1
ATOM 729 O O . GLY A 1 92 ? -10.788 7.824 -2.046 1.00 63.44 92 GLY A O 1
ATOM 730 N N . GLY A 1 93 ? -9.427 9.605 -2.324 1.00 58.53 93 GLY A N 1
ATOM 731 C CA . GLY A 1 93 ? -9.605 10.216 -1.008 1.00 58.53 93 GLY A CA 1
ATOM 732 C C . GLY A 1 93 ? -11.045 10.647 -0.742 1.00 58.53 93 GLY A C 1
ATOM 733 O O . GLY A 1 93 ? -11.595 10.283 0.294 1.00 58.53 93 GLY A O 1
ATOM 734 N N . ASP A 1 94 ? -11.690 11.313 -1.697 1.00 69.12 94 ASP A N 1
ATOM 735 C CA . ASP A 1 94 ? -13.089 11.744 -1.609 1.00 69.12 94 ASP A CA 1
ATOM 736 C C . ASP A 1 94 ? -14.047 10.564 -1.515 1.00 69.12 94 ASP A C 1
ATOM 738 O O . ASP A 1 94 ? -14.942 10.547 -0.672 1.00 69.12 94 ASP A O 1
ATOM 742 N N . LYS A 1 95 ? -13.829 9.524 -2.326 1.00 65.94 95 LYS A N 1
ATOM 743 C CA . LYS A 1 95 ? -14.638 8.304 -2.272 1.00 65.94 95 LYS A CA 1
ATOM 744 C C . LYS A 1 95 ? -14.490 7.586 -0.933 1.00 65.94 95 LYS A C 1
ATOM 746 O O . LYS A 1 95 ? -15.471 7.057 -0.412 1.00 65.94 95 LYS A O 1
ATOM 751 N N . ILE A 1 96 ? -13.281 7.565 -0.368 1.00 62.19 96 ILE A N 1
ATOM 752 C CA . ILE A 1 96 ? -13.042 7.066 0.990 1.00 62.19 96 ILE A CA 1
ATOM 753 C C . ILE A 1 96 ? -13.735 7.977 2.009 1.00 62.19 96 ILE A C 1
ATOM 755 O O . ILE A 1 96 ? -14.391 7.464 2.905 1.00 62.19 96 ILE A O 1
ATOM 759 N N . GLY A 1 97 ? -13.662 9.299 1.862 1.00 64.50 97 GLY A N 1
ATOM 760 C CA . GLY A 1 97 ? -14.316 10.269 2.741 1.00 64.50 97 GLY A CA 1
ATOM 761 C C . GLY A 1 97 ? -15.841 10.140 2.753 1.00 64.50 97 GLY A C 1
ATOM 762 O O . GLY A 1 97 ? -16.445 10.096 3.823 1.00 64.50 97 GLY A O 1
ATOM 763 N N . GLU A 1 98 ? -16.469 10.006 1.586 1.00 66.81 98 GLU A N 1
ATOM 764 C CA . GLU A 1 98 ? -17.908 9.770 1.439 1.00 66.81 98 GLU A CA 1
ATOM 765 C C . GLU A 1 98 ? -18.314 8.431 2.063 1.00 66.81 98 GLU A C 1
ATOM 767 O O . GLU A 1 98 ? -19.292 8.352 2.811 1.00 66.81 98 GLU A O 1
ATOM 772 N N . MET A 1 99 ? -17.528 7.385 1.800 1.00 54.78 99 MET A N 1
ATOM 773 C CA . MET A 1 99 ? -17.740 6.055 2.359 1.00 54.78 99 MET A CA 1
ATOM 774 C C . MET A 1 99 ? -17.624 6.074 3.886 1.00 54.78 99 MET A C 1
ATOM 776 O O . MET A 1 99 ? -18.541 5.614 4.554 1.00 54.78 99 MET A O 1
ATOM 780 N N . LEU A 1 100 ? -16.573 6.686 4.443 1.00 57.59 100 LEU A N 1
ATOM 781 C CA . LEU A 1 100 ? -16.387 6.860 5.886 1.00 57.59 100 LEU A CA 1
ATOM 782 C C . LEU A 1 100 ? -17.522 7.682 6.501 1.00 57.59 100 LEU A C 1
ATOM 784 O O . LEU A 1 100 ? -18.051 7.291 7.533 1.00 57.59 100 LEU A O 1
ATOM 788 N N . ARG A 1 101 ? -17.940 8.786 5.873 1.00 61.59 101 ARG A N 1
ATOM 789 C CA . ARG A 1 101 ? -19.029 9.636 6.376 1.00 61.59 101 ARG A CA 1
ATOM 790 C C . ARG A 1 101 ? -20.356 8.881 6.440 1.00 61.59 101 ARG A C 1
ATOM 792 O O . ARG A 1 101 ? -21.026 8.906 7.466 1.00 61.59 101 ARG A O 1
ATOM 799 N N . LYS A 1 102 ? -20.717 8.185 5.360 1.00 58.88 102 LYS A N 1
ATOM 800 C CA . LYS A 1 102 ? -21.947 7.385 5.288 1.00 58.88 102 LYS A CA 1
ATOM 801 C C . LYS A 1 102 ? -21.944 6.248 6.309 1.00 58.88 102 LYS A C 1
ATOM 803 O O . LYS A 1 102 ? -22.968 5.964 6.916 1.00 58.88 102 LYS A O 1
ATOM 808 N N . THR A 1 103 ? -20.787 5.632 6.502 1.00 52.47 103 THR A N 1
ATOM 809 C CA . THR A 1 103 ? -20.553 4.598 7.502 1.00 52.47 103 THR A CA 1
ATOM 810 C C . THR A 1 103 ? -20.676 5.120 8.934 1.00 52.47 103 THR A C 1
ATOM 812 O O . THR A 1 103 ? -21.351 4.498 9.748 1.00 52.47 103 THR A O 1
ATOM 815 N N . ILE A 1 104 ? -20.052 6.262 9.243 1.00 56.31 104 ILE A N 1
ATOM 816 C CA . ILE A 1 104 ? -20.097 6.883 10.572 1.00 56.31 104 ILE A CA 1
ATOM 817 C C . ILE A 1 104 ? -21.544 7.195 10.953 1.00 56.31 104 ILE A C 1
ATOM 819 O O . ILE A 1 104 ? -21.976 6.815 12.031 1.00 56.31 104 ILE A O 1
ATOM 823 N N . ASP A 1 105 ? -22.313 7.818 10.058 1.00 56.16 105 ASP A N 1
ATOM 824 C CA . ASP A 1 105 ? -23.691 8.231 10.354 1.00 56.16 105 ASP A CA 1
ATOM 825 C C . ASP A 1 105 ? -24.651 7.041 10.562 1.00 56.16 105 ASP A C 1
ATOM 827 O O . ASP A 1 105 ? -25.684 7.191 11.216 1.00 56.16 105 ASP A O 1
ATOM 831 N N . GLN A 1 106 ? -24.337 5.860 10.016 1.00 53.19 106 GLN A N 1
ATOM 832 C CA . GLN A 1 106 ? -25.212 4.681 10.067 1.00 53.19 106 GLN A CA 1
ATOM 833 C C . GLN A 1 106 ? -24.876 3.697 11.194 1.00 53.19 106 GLN A C 1
ATOM 835 O O . GLN A 1 106 ? -25.755 2.931 11.582 1.00 53.19 106 GLN A O 1
ATOM 840 N N . ASN A 1 107 ? -23.658 3.746 11.744 1.00 52.06 107 ASN A N 1
ATOM 841 C CA . ASN A 1 107 ? -23.135 2.717 12.649 1.00 52.06 107 ASN A CA 1
ATOM 842 C C . ASN A 1 107 ? -22.653 3.258 14.005 1.00 52.06 107 ASN A C 1
ATOM 844 O O . ASN A 1 107 ? -21.808 2.644 14.657 1.00 52.06 107 ASN A O 1
ATOM 848 N N . ILE A 1 108 ? -23.202 4.393 14.455 1.00 53.31 108 ILE A N 1
ATOM 849 C CA . ILE A 1 108 ? -23.076 4.816 15.857 1.00 53.31 108 ILE A CA 1
ATOM 850 C C . ILE A 1 108 ? -23.820 3.791 16.721 1.00 53.31 108 ILE A C 1
ATOM 852 O O . ILE A 1 108 ? -25.054 3.798 16.792 1.00 53.31 108 ILE A O 1
ATOM 856 N N . ASP A 1 109 ? -23.068 2.912 17.387 1.00 51.75 109 ASP A N 1
ATOM 857 C CA . ASP A 1 109 ? -23.613 1.981 18.368 1.00 51.75 109 ASP A CA 1
ATOM 858 C C . ASP A 1 109 ? -24.140 2.769 19.577 1.00 51.75 109 ASP A C 1
ATOM 860 O O . ASP A 1 109 ? -23.400 3.278 20.414 1.00 51.75 109 ASP A O 1
ATOM 864 N N . THR A 1 110 ? -25.461 2.891 19.677 1.00 50.22 110 THR A N 1
ATOM 865 C CA . THR A 1 110 ? -26.124 3.469 20.858 1.00 50.22 110 THR A CA 1
ATOM 866 C C . THR A 1 110 ? -26.470 2.413 21.911 1.00 50.22 110 THR A C 1
ATOM 868 O O . THR A 1 110 ? -26.936 2.765 22.995 1.00 50.22 110 THR A O 1
ATOM 871 N N . SER A 1 111 ? -26.239 1.128 21.617 1.00 53.44 111 SER A N 1
ATOM 872 C CA . SER A 1 111 ? -26.543 -0.009 22.492 1.00 53.44 111 SER A CA 1
ATOM 873 C C . SER A 1 111 ? -25.396 -0.370 23.443 1.00 53.44 111 SER A C 1
ATOM 875 O O . SER A 1 111 ? -25.652 -0.950 24.501 1.00 53.44 111 SER A O 1
ATOM 877 N N . GLY A 1 112 ? -24.156 0.004 23.103 1.00 54.44 112 GLY A N 1
ATOM 878 C CA . GLY A 1 112 ? -22.962 -0.291 23.897 1.00 54.44 112 GLY A CA 1
ATOM 879 C C . GLY A 1 112 ? -22.602 -1.776 23.917 1.00 54.44 112 GLY A C 1
ATOM 880 O O . GLY A 1 112 ? -22.134 -2.270 24.943 1.00 54.44 112 GLY A O 1
ATOM 881 N N . GLN A 1 113 ? -22.874 -2.489 22.821 1.00 60.16 113 GLN A N 1
ATOM 882 C CA . GLN A 1 113 ? -22.630 -3.927 22.667 1.00 60.16 113 GLN A CA 1
ATOM 883 C C . GLN A 1 113 ? -21.558 -4.259 21.613 1.00 60.16 113 GLN A C 1
ATOM 885 O O . GLN A 1 113 ? -21.307 -5.446 21.380 1.00 60.16 113 GLN A O 1
ATOM 890 N N . GLY A 1 114 ? -20.918 -3.258 20.999 1.00 72.25 114 GLY A N 1
ATOM 891 C CA . GLY A 1 114 ? -19.762 -3.437 20.116 1.00 72.25 114 GLY A CA 1
ATOM 892 C C . GLY A 1 114 ? -18.429 -3.000 20.733 1.00 72.25 114 GLY A C 1
ATOM 893 O O . GLY A 1 114 ? -18.018 -3.543 21.756 1.00 72.25 114 GLY A O 1
ATOM 894 N N . CYS A 1 115 ? -17.683 -2.111 20.082 1.00 76.56 115 CYS A N 1
ATOM 895 C CA . CYS A 1 115 ? -16.339 -1.719 20.489 1.00 76.56 115 CYS A CA 1
ATOM 896 C C . CYS A 1 115 ? -16.358 -0.444 21.345 1.00 76.56 115 CYS A C 1
ATOM 898 O O . CYS A 1 115 ? -16.926 0.588 20.998 1.00 76.56 115 CYS A O 1
ATOM 900 N N . GLY A 1 116 ? -15.620 -0.481 22.457 1.00 68.38 116 GLY A N 1
ATOM 901 C CA . GLY A 1 116 ? -15.481 0.656 23.369 1.00 68.38 116 GLY A CA 1
ATOM 902 C C . GLY A 1 116 ? -16.442 0.604 24.558 1.00 68.38 116 GLY A C 1
ATOM 903 O O . GLY A 1 116 ? -17.354 -0.210 24.628 1.00 68.38 116 GLY A O 1
ATOM 904 N N . THR A 1 117 ? -16.209 1.466 25.549 1.00 60.06 117 THR A N 1
ATOM 905 C CA . THR A 1 117 ? -17.017 1.531 26.777 1.00 60.06 117 THR A CA 1
ATOM 906 C C . THR A 1 117 ? -17.243 2.986 27.192 1.00 60.06 117 THR A C 1
ATOM 908 O O . THR A 1 117 ? -16.327 3.809 27.177 1.00 60.06 117 THR A O 1
ATOM 911 N N . GLY A 1 118 ? -18.467 3.328 27.602 1.00 52.56 118 GLY A N 1
ATOM 912 C CA . GLY A 1 118 ? -18.793 4.661 28.121 1.00 52.56 118 GLY A CA 1
ATOM 913 C C . GLY A 1 118 ? -18.780 5.758 27.048 1.00 52.56 118 GLY A C 1
ATOM 914 O O . GLY A 1 118 ? -19.474 5.659 26.045 1.00 52.56 118 GLY A O 1
ATOM 915 N N . LEU A 1 119 ? -18.019 6.839 27.264 1.00 40.06 119 LEU A N 1
ATOM 916 C CA . LEU A 1 119 ? -17.986 8.007 26.362 1.00 40.06 119 LEU A CA 1
ATOM 917 C C . LEU A 1 119 ? -17.327 7.723 25.000 1.00 40.06 119 LEU A C 1
ATOM 919 O O . LEU A 1 119 ? -17.482 8.518 24.078 1.00 40.06 119 LEU A O 1
ATOM 923 N N . THR A 1 120 ? -16.584 6.619 24.859 1.00 51.53 120 THR A N 1
ATOM 924 C CA . THR A 1 120 ? -15.937 6.257 23.588 1.00 51.53 120 THR A CA 1
ATOM 925 C C . THR A 1 120 ? -16.839 5.448 22.664 1.00 51.53 120 THR A C 1
ATOM 927 O O . THR A 1 120 ? -16.557 5.410 21.472 1.00 51.53 120 THR A O 1
ATOM 930 N N . THR A 1 121 ? -17.949 4.893 23.161 1.00 51.72 121 THR A N 1
ATOM 931 C CA . THR A 1 121 ? -18.934 4.142 22.362 1.00 51.72 121 THR A CA 1
ATOM 932 C C . THR A 1 121 ? -19.532 4.989 21.224 1.00 51.72 121 THR A C 1
ATOM 934 O O . THR A 1 121 ? -19.908 4.466 20.190 1.00 51.72 121 THR A O 1
ATOM 937 N N . GLN A 1 122 ? -19.556 6.321 21.359 1.00 46.91 122 GLN A N 1
ATOM 938 C CA . GLN A 1 122 ? -20.023 7.229 20.298 1.00 46.91 122 GLN A CA 1
ATOM 939 C C . GLN A 1 122 ? -18.968 7.553 19.227 1.00 46.91 122 GLN A C 1
ATOM 941 O O . GLN A 1 122 ? -19.302 8.146 18.206 1.00 46.91 122 GLN A O 1
ATOM 946 N N . ILE A 1 123 ? -17.694 7.237 19.477 1.00 55.09 123 ILE A N 1
ATOM 947 C CA . ILE A 1 123 ? -16.558 7.612 18.614 1.00 55.09 123 ILE A CA 1
ATOM 948 C C . ILE A 1 123 ? -15.951 6.376 17.946 1.00 55.09 123 ILE A C 1
ATOM 950 O O . ILE A 1 123 ? -15.419 6.462 16.839 1.00 55.09 123 ILE A O 1
ATOM 954 N N . VAL A 1 124 ? -15.990 5.234 18.629 1.00 64.25 124 VAL A N 1
ATOM 955 C CA . VAL A 1 124 ? -15.465 3.971 18.120 1.00 64.25 124 VAL A CA 1
ATOM 956 C C . VAL A 1 124 ? -16.550 3.323 17.262 1.00 64.25 124 VAL A C 1
ATOM 958 O O . VAL A 1 124 ? -17.668 3.132 17.717 1.00 64.25 124 VAL A O 1
ATOM 961 N N . ILE A 1 125 ? -16.222 3.068 15.996 1.00 65.06 125 ILE A N 1
ATOM 962 C CA . ILE A 1 125 ? -17.163 2.592 14.976 1.00 65.06 125 ILE A CA 1
ATOM 963 C C . ILE A 1 125 ? -17.017 1.082 14.837 1.00 65.06 125 ILE A C 1
ATOM 965 O O . ILE A 1 125 ? -15.951 0.581 14.471 1.00 65.06 125 ILE A O 1
ATOM 969 N N . ASP A 1 126 ? -18.080 0.348 15.111 1.00 63.31 126 ASP A N 1
ATOM 970 C CA . ASP A 1 126 ? -17.980 -1.108 15.231 1.00 63.31 126 ASP A CA 1
ATOM 971 C C . ASP A 1 126 ? -18.219 -1.778 13.888 1.00 63.31 126 ASP A C 1
ATOM 973 O O . ASP A 1 126 ? -17.452 -2.640 13.459 1.00 63.31 126 ASP A O 1
ATOM 977 N N . ASP A 1 127 ? -19.228 -1.284 13.182 1.00 64.88 127 ASP A N 1
ATOM 978 C CA . ASP A 1 127 ? -19.522 -1.624 11.806 1.00 64.88 127 ASP A CA 1
ATOM 979 C C . ASP A 1 127 ? -19.082 -0.465 10.911 1.00 64.88 127 ASP A C 1
ATOM 981 O O . ASP A 1 127 ? -19.518 0.673 11.060 1.00 64.88 127 ASP A O 1
ATOM 985 N N . TRP A 1 128 ? -18.206 -0.735 9.949 1.00 69.06 128 TRP A N 1
ATOM 986 C CA . TRP A 1 128 ? -17.777 0.269 8.985 1.00 69.06 128 TRP A CA 1
ATOM 987 C C . TRP A 1 128 ? -18.655 0.296 7.724 1.00 69.06 128 TRP A C 1
ATOM 989 O O . TRP A 1 128 ? -18.258 0.870 6.712 1.00 69.06 128 TRP A O 1
ATOM 999 N N . GLY A 1 129 ? -19.805 -0.382 7.707 1.00 64.50 129 GLY A N 1
ATOM 1000 C CA . GLY A 1 129 ? -20.667 -0.571 6.531 1.00 64.50 129 GLY A CA 1
ATOM 1001 C C . GLY A 1 129 ? -20.018 -1.418 5.423 1.00 64.50 129 GLY A C 1
ATOM 1002 O O . GLY A 1 129 ? -20.648 -1.761 4.423 1.00 64.50 129 GLY A O 1
ATOM 1003 N N . LEU A 1 130 ? -18.738 -1.754 5.589 1.00 66.31 130 LEU A N 1
ATOM 1004 C CA . LEU A 1 130 ? -17.874 -2.483 4.662 1.00 66.31 130 LEU A CA 1
ATOM 1005 C C . LEU A 1 130 ? -17.281 -3.742 5.302 1.00 66.31 130 LEU A C 1
ATOM 1007 O O . LEU A 1 130 ? -16.879 -4.658 4.586 1.00 66.31 130 LEU A O 1
ATOM 1011 N N . PHE A 1 131 ? -17.155 -3.734 6.627 1.00 77.50 131 PHE A N 1
ATOM 1012 C CA . PHE A 1 131 ? -16.633 -4.791 7.484 1.00 77.50 131 PHE A CA 1
ATOM 1013 C C . PHE A 1 131 ? -17.078 -4.490 8.919 1.00 77.50 131 PHE A C 1
ATOM 1015 O O . PHE A 1 131 ? -17.180 -3.323 9.298 1.00 77.50 131 PHE A O 1
ATOM 1022 N N . ASP A 1 132 ? -17.322 -5.542 9.696 1.00 85.50 132 ASP A N 1
ATOM 1023 C CA . ASP A 1 132 ? -17.882 -5.462 11.045 1.00 85.50 132 ASP A CA 1
ATOM 1024 C C . ASP A 1 132 ? -16.905 -6.055 12.069 1.00 85.50 132 ASP A C 1
ATOM 1026 O O . ASP A 1 132 ? -16.519 -7.226 11.998 1.00 85.50 132 ASP A O 1
ATOM 1030 N N . PHE A 1 133 ? -16.479 -5.226 13.018 1.00 90.31 133 PHE A N 1
ATOM 1031 C CA . PHE A 1 133 ? -15.568 -5.580 14.101 1.00 90.31 133 PHE A CA 1
ATOM 1032 C C . PHE A 1 133 ? -16.278 -5.916 15.413 1.00 90.31 133 PHE A C 1
ATOM 1034 O O . PHE A 1 133 ? -15.605 -6.365 16.344 1.00 90.31 133 PHE A O 1
ATOM 1041 N N . THR A 1 134 ? -17.608 -5.811 15.478 1.00 86.38 134 THR A N 1
ATOM 1042 C CA . THR A 1 134 ? -18.422 -6.087 16.674 1.00 86.38 134 THR A CA 1
ATOM 1043 C C . THR A 1 134 ? -18.045 -7.419 17.319 1.00 86.38 134 THR A C 1
ATOM 1045 O O . THR A 1 134 ? -17.713 -7.480 18.503 1.00 86.38 134 THR A O 1
ATOM 1048 N N . SER A 1 135 ? -17.991 -8.498 16.530 1.00 88.88 135 SER A N 1
ATOM 1049 C CA . SER A 1 135 ? -17.638 -9.824 17.054 1.00 88.88 135 SER A CA 1
ATOM 1050 C C . SER A 1 135 ? -16.206 -9.887 17.598 1.00 88.88 135 SER A C 1
ATOM 1052 O O . SER A 1 135 ? -15.971 -10.546 18.611 1.00 88.88 135 SER A O 1
ATOM 1054 N N . ALA A 1 136 ? -15.249 -9.204 16.964 1.00 93.31 136 ALA A N 1
ATOM 1055 C CA . ALA A 1 136 ? -13.873 -9.159 17.451 1.00 93.31 136 ALA A CA 1
ATOM 1056 C C . ALA A 1 136 ? -13.787 -8.418 18.794 1.00 93.31 136 ALA A C 1
ATOM 1058 O O . ALA A 1 136 ? -13.092 -8.875 19.700 1.00 93.31 136 ALA A O 1
ATOM 1059 N N . CYS A 1 137 ? -14.524 -7.316 18.935 1.00 91.56 137 CYS A N 1
ATOM 1060 C CA . CYS A 1 137 ? -14.563 -6.511 20.154 1.00 91.56 137 CYS A CA 1
ATOM 1061 C C . CYS A 1 137 ? -15.214 -7.259 21.320 1.00 91.56 137 CYS A C 1
ATOM 1063 O O . CYS A 1 137 ? -14.621 -7.352 22.390 1.00 91.56 137 CYS A O 1
ATOM 1065 N N . GLN A 1 138 ? -16.344 -7.929 21.088 1.00 88.69 138 GLN A N 1
ATOM 1066 C CA . GLN A 1 138 ? -16.995 -8.755 22.111 1.00 88.69 138 GLN A CA 1
ATOM 1067 C C . GLN A 1 138 ? -16.090 -9.888 22.619 1.00 88.69 138 GLN A C 1
ATOM 1069 O O . GLN A 1 138 ? -16.080 -10.208 23.810 1.00 88.69 138 GLN A O 1
ATOM 1074 N N . VAL A 1 139 ? -15.312 -10.511 21.726 1.00 93.00 139 VAL A N 1
ATOM 1075 C CA . VAL A 1 139 ? -14.345 -11.545 22.121 1.00 93.00 139 VAL A CA 1
ATOM 1076 C C . VAL A 1 139 ? -13.182 -10.945 22.916 1.00 93.00 139 VAL A C 1
ATOM 1078 O O . VAL A 1 139 ? -12.739 -11.562 23.887 1.00 93.00 139 VAL A O 1
ATOM 1081 N N . HIS A 1 140 ? -12.710 -9.749 22.554 1.00 94.50 140 HIS A N 1
ATOM 1082 C CA . HIS A 1 140 ? -11.652 -9.040 23.284 1.00 94.50 140 HIS A CA 1
ATOM 1083 C C . HIS A 1 140 ? -12.089 -8.656 24.699 1.00 94.50 140 HIS A C 1
ATOM 1085 O O . HIS A 1 140 ? -11.392 -8.999 25.657 1.00 94.50 140 HIS A O 1
ATOM 1091 N N . ASP A 1 141 ? -13.274 -8.068 24.846 1.00 92.56 141 ASP A N 1
ATOM 1092 C CA . ASP A 1 141 ? -13.838 -7.708 26.149 1.00 92.56 141 ASP A CA 1
ATOM 1093 C C . ASP A 1 141 ? -14.031 -8.946 27.030 1.00 92.56 141 ASP A C 1
ATOM 1095 O O . ASP A 1 141 ? -13.621 -8.971 28.192 1.00 92.56 141 ASP A O 1
ATOM 1099 N N . LYS A 1 142 ? -14.542 -10.042 26.457 1.00 92.06 142 LYS A N 1
ATOM 1100 C CA . LYS A 1 142 ? -14.649 -11.319 27.171 1.00 92.06 142 LYS A CA 1
ATOM 1101 C C . LYS A 1 142 ? -13.283 -11.881 27.569 1.00 92.06 142 LYS A C 1
ATOM 1103 O O . LYS A 1 142 ? -13.163 -12.475 28.637 1.00 92.06 142 LYS A O 1
ATOM 1108 N N . CYS A 1 143 ? -12.251 -11.716 26.740 1.00 95.81 143 CYS A N 1
ATOM 1109 C CA . CYS A 1 143 ? -10.883 -12.112 27.085 1.00 95.81 143 CYS A CA 1
ATOM 1110 C C . CYS A 1 143 ? -10.353 -11.297 28.271 1.00 95.81 143 CYS A C 1
ATOM 1112 O O . CYS A 1 143 ? -9.735 -11.852 29.178 1.00 95.81 143 CYS A O 1
ATOM 1114 N N . TYR A 1 144 ? -10.648 -9.998 28.320 1.00 94.25 144 TYR A N 1
ATOM 1115 C CA . TYR A 1 144 ? -10.297 -9.137 29.449 1.00 94.25 144 TYR A CA 1
ATOM 1116 C C . TYR A 1 144 ? -10.955 -9.556 30.768 1.00 94.25 144 TYR A C 1
ATOM 1118 O O . TYR A 1 144 ? -10.385 -9.295 31.827 1.00 94.25 144 TYR A O 1
ATOM 1126 N N . GLU A 1 145 ? -12.104 -10.228 30.725 1.00 93.00 145 GLU A N 1
ATOM 1127 C CA . GLU A 1 145 ? -12.790 -10.775 31.902 1.00 93.00 145 GLU A CA 1
ATOM 1128 C C . GLU A 1 145 ? -12.267 -12.162 32.333 1.00 93.00 145 GLU A C 1
ATOM 1130 O O . GLU A 1 145 ? -12.608 -12.643 33.413 1.00 93.00 145 GLU A O 1
ATOM 1135 N N . GLN A 1 146 ? -11.426 -12.828 31.530 1.00 95.06 146 GLN A N 1
ATOM 1136 C CA . GLN A 1 146 ? -10.886 -14.148 31.869 1.00 95.06 146 GLN A CA 1
ATOM 1137 C C . GLN A 1 146 ? -9.735 -14.043 32.870 1.00 95.06 146 GLN A C 1
ATOM 1139 O O . GLN A 1 146 ? -8.699 -13.433 32.599 1.00 95.06 146 GLN A O 1
ATOM 1144 N N . CYS A 1 147 ? -9.871 -14.706 34.017 1.00 94.06 147 CYS A N 1
ATOM 1145 C CA . CYS A 1 147 ? -8.798 -14.736 35.005 1.00 94.06 147 CYS A CA 1
ATOM 1146 C C . CYS A 1 147 ? -7.534 -15.395 34.443 1.00 94.06 147 CYS A C 1
ATOM 1148 O O . CYS A 1 147 ? -7.599 -16.405 33.743 1.00 94.06 147 CYS A O 1
ATOM 1150 N N . ASN A 1 148 ? -6.377 -14.821 34.783 1.00 92.06 148 ASN A N 1
ATOM 1151 C CA . ASN A 1 148 ? -5.045 -15.174 34.269 1.00 92.06 148 ASN A CA 1
ATOM 1152 C C . ASN A 1 148 ? -4.791 -14.835 32.789 1.00 92.06 148 ASN A C 1
ATOM 1154 O O . ASN A 1 148 ? -3.674 -15.044 32.310 1.00 92.06 148 ASN A O 1
ATOM 1158 N N . ALA A 1 149 ? -5.765 -14.277 32.062 1.00 95.00 149 ALA A N 1
ATOM 1159 C CA . ALA A 1 149 ? -5.511 -13.765 30.724 1.00 95.00 149 ALA A CA 1
ATOM 1160 C C . ALA A 1 149 ? -4.635 -12.510 30.804 1.00 95.00 149 ALA A C 1
ATOM 1162 O O . ALA A 1 149 ? -4.966 -11.516 31.458 1.00 95.00 149 ALA A O 1
ATOM 1163 N N . THR A 1 150 ? -3.489 -12.541 30.124 1.00 95.19 150 THR A N 1
ATOM 1164 C CA . THR A 1 150 ? -2.643 -11.349 30.029 1.00 95.19 150 THR A CA 1
ATOM 1165 C C . THR A 1 150 ? -3.238 -10.370 29.025 1.00 95.19 150 THR A C 1
ATOM 1167 O O . THR A 1 150 ? -3.719 -10.772 27.966 1.00 95.19 150 THR A O 1
ATOM 1170 N N . ARG A 1 151 ? -3.134 -9.069 29.310 1.00 94.75 151 ARG A N 1
ATOM 1171 C CA . ARG A 1 151 ? -3.573 -8.014 28.386 1.00 94.75 151 ARG A CA 1
ATOM 1172 C C . ARG A 1 151 ? -2.984 -8.197 26.983 1.00 94.75 151 ARG A C 1
ATOM 1174 O O . ARG A 1 151 ? -3.714 -8.211 26.005 1.00 94.75 151 ARG A O 1
ATOM 1181 N N . ASN A 1 152 ? -1.670 -8.426 26.896 1.00 96.69 152 ASN A N 1
ATOM 1182 C CA . ASN A 1 152 ? -0.988 -8.616 25.614 1.00 96.69 152 ASN A CA 1
ATOM 1183 C C . ASN A 1 152 ? -1.508 -9.834 24.834 1.00 96.69 152 ASN A C 1
ATOM 1185 O O . ASN A 1 152 ? -1.534 -9.789 23.608 1.00 96.69 152 ASN A O 1
ATOM 1189 N N . TYR A 1 153 ? -1.895 -10.916 25.516 1.00 97.25 153 TYR A N 1
ATOM 1190 C CA . TYR A 1 153 ? -2.518 -12.065 24.859 1.00 97.25 153 TYR A CA 1
ATOM 1191 C C . TYR A 1 153 ? -3.856 -11.666 24.228 1.00 97.25 153 TYR A C 1
ATOM 1193 O O . TYR A 1 153 ? -4.036 -11.867 23.029 1.00 97.25 153 TYR A O 1
ATOM 1201 N N . CYS A 1 154 ? -4.736 -11.026 25.003 1.00 97.44 154 CYS A N 1
ATOM 1202 C CA . CYS A 1 154 ? -6.034 -10.570 24.512 1.00 97.44 154 CYS A CA 1
ATOM 1203 C C . CYS A 1 154 ? -5.897 -9.560 23.365 1.00 97.44 154 CYS A C 1
ATOM 1205 O O . CYS A 1 154 ? -6.553 -9.716 22.341 1.00 97.44 154 CYS A O 1
ATOM 1207 N N . ASP A 1 155 ? -5.009 -8.570 23.484 1.00 96.62 155 ASP A N 1
ATOM 1208 C CA . ASP A 1 155 ? -4.790 -7.565 22.436 1.00 96.62 155 ASP A CA 1
ATOM 1209 C C . ASP A 1 155 ? -4.295 -8.211 21.135 1.00 96.62 155 ASP A C 1
ATOM 1211 O O . ASP A 1 155 ? -4.764 -7.890 20.046 1.00 96.62 155 ASP A O 1
ATOM 1215 N N . ASN A 1 156 ? -3.351 -9.151 21.215 1.00 96.88 156 ASN A N 1
ATOM 1216 C CA . ASN A 1 156 ? -2.836 -9.811 20.017 1.00 96.88 156 ASN A CA 1
ATOM 1217 C C . ASN A 1 156 ? -3.882 -10.713 19.351 1.00 96.88 156 ASN A C 1
ATOM 1219 O O . ASN A 1 156 ? -3.961 -10.727 18.120 1.00 96.88 1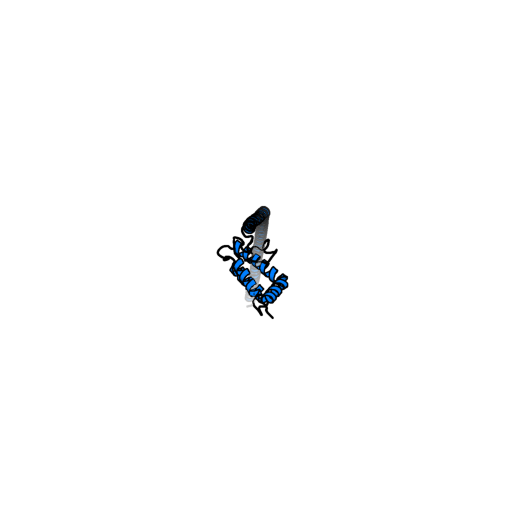56 ASN A O 1
ATOM 1223 N N . ASP A 1 157 ? -4.692 -11.427 20.135 1.00 97.75 157 ASP A N 1
ATOM 1224 C CA . ASP A 1 157 ? -5.804 -12.216 19.601 1.00 97.75 157 ASP A CA 1
ATOM 1225 C C . ASP A 1 157 ? -6.870 -11.313 18.961 1.00 97.75 157 ASP A C 1
ATOM 1227 O O . ASP A 1 157 ? -7.348 -11.581 17.857 1.00 97.75 157 ASP A O 1
ATOM 1231 N N . PHE A 1 158 ? -7.135 -10.153 19.562 1.00 96.75 158 PHE A N 1
ATOM 1232 C CA . PHE A 1 158 ? -8.021 -9.142 18.997 1.00 96.75 158 PHE A CA 1
ATOM 1233 C C . PHE A 1 158 ? -7.571 -8.673 17.608 1.00 96.75 158 PHE A C 1
ATOM 1235 O O . PHE A 1 158 ? -8.372 -8.675 16.675 1.00 96.75 158 PHE A O 1
ATOM 1242 N N . LEU A 1 159 ? -6.281 -8.376 17.404 1.00 96.06 159 LEU A N 1
ATOM 1243 C CA . LEU A 1 159 ? -5.764 -8.035 16.069 1.00 96.06 159 LEU A CA 1
ATOM 1244 C C . LEU A 1 159 ? -5.979 -9.158 15.046 1.00 96.06 159 LEU A C 1
ATOM 1246 O O . LEU A 1 159 ? -6.216 -8.888 13.865 1.00 96.06 159 LEU A O 1
ATOM 1250 N N . ILE A 1 160 ? -5.868 -10.418 15.470 1.00 97.50 160 ILE A N 1
ATOM 1251 C CA . ILE A 1 160 ? -6.116 -11.569 14.598 1.00 97.50 160 ILE A CA 1
ATOM 1252 C C . ILE A 1 160 ? -7.588 -11.595 14.182 1.00 97.50 160 ILE A C 1
ATOM 1254 O O . ILE A 1 160 ? -7.875 -11.760 12.995 1.00 97.50 160 ILE A O 1
ATOM 1258 N N . LEU A 1 161 ? -8.507 -11.400 15.127 1.00 96.69 161 LEU A N 1
ATOM 1259 C CA . LEU A 1 161 ? -9.946 -11.400 14.867 1.00 96.69 161 LEU A CA 1
ATOM 1260 C C . LEU A 1 161 ? -10.377 -10.215 13.996 1.00 96.69 161 LEU A C 1
ATOM 1262 O O . LEU A 1 161 ? -11.074 -10.428 13.006 1.00 96.69 161 LEU A O 1
ATOM 1266 N N . LEU A 1 162 ? -9.871 -9.007 14.262 1.00 94.75 162 LEU A N 1
ATOM 1267 C CA . LEU A 1 162 ? -10.104 -7.831 13.414 1.00 94.75 162 LEU A CA 1
ATOM 1268 C C . LEU A 1 162 ? -9.675 -8.088 11.964 1.00 94.75 162 LEU A C 1
ATOM 1270 O O . LEU A 1 162 ? -10.397 -7.799 11.017 1.00 94.75 162 LEU A O 1
ATOM 1274 N N . ARG A 1 163 ? -8.502 -8.698 11.759 1.00 95.50 163 ARG A N 1
ATOM 1275 C CA . ARG A 1 163 ? -8.017 -9.022 10.408 1.00 95.50 163 ARG A CA 1
ATOM 1276 C C . ARG A 1 163 ? -8.838 -10.107 9.718 1.00 95.50 163 ARG A C 1
ATOM 1278 O O . ARG A 1 163 ? -8.889 -10.098 8.491 1.00 95.50 163 ARG A O 1
ATOM 1285 N N . LYS A 1 164 ? -9.426 -11.038 10.474 1.00 95.69 164 LYS A N 1
ATOM 1286 C CA . LYS A 1 164 ? -10.327 -12.075 9.945 1.00 95.69 164 LYS A CA 1
ATOM 1287 C C . LYS A 1 164 ? -11.678 -11.506 9.519 1.00 95.69 164 LYS A C 1
ATOM 1289 O O . LYS A 1 164 ? -12.278 -12.058 8.607 1.00 95.69 164 LYS A O 1
ATOM 1294 N N . ALA A 1 165 ? -12.126 -10.422 10.148 1.00 93.50 165 ALA A N 1
ATOM 1295 C CA . ALA A 1 165 ? -13.342 -9.715 9.757 1.00 93.50 165 ALA A CA 1
ATOM 1296 C C . ALA A 1 165 ? -13.189 -8.925 8.442 1.00 93.50 165 ALA A C 1
ATOM 1298 O O . ALA A 1 165 ? -14.182 -8.519 7.843 1.00 93.50 165 ALA A O 1
ATOM 1299 N N . CYS A 1 166 ? -11.957 -8.720 7.963 1.00 93.75 166 CYS A N 1
ATOM 1300 C CA . CYS A 1 166 ? -11.722 -8.048 6.691 1.00 93.75 166 CYS A CA 1
ATOM 1301 C C . CYS A 1 166 ? -12.146 -8.899 5.483 1.00 93.75 166 CYS A C 1
ATOM 1303 O O . CYS A 1 166 ? -11.933 -10.115 5.486 1.00 93.75 166 CYS A O 1
ATOM 1305 N N . PRO A 1 167 ? -12.656 -8.268 4.405 1.00 90.25 167 PRO A N 1
ATOM 1306 C CA . PRO A 1 167 ? -12.987 -8.966 3.165 1.00 90.25 167 PRO A CA 1
ATOM 1307 C C . PRO A 1 167 ? -11.738 -9.576 2.519 1.00 90.25 167 PRO A C 1
ATOM 1309 O O . PRO A 1 167 ? -10.611 -9.185 2.816 1.00 90.25 167 PRO A O 1
ATOM 1312 N N . SER A 1 168 ? -11.916 -10.524 1.599 1.00 90.31 168 SER A N 1
ATOM 1313 C CA . SER A 1 168 ? -10.786 -11.126 0.885 1.00 90.31 168 SER A CA 1
ATOM 1314 C C . SER A 1 168 ? -10.098 -10.094 -0.020 1.00 90.31 168 SER A C 1
ATOM 1316 O O . SER A 1 168 ? -10.751 -9.304 -0.711 1.00 90.31 168 SER A O 1
ATOM 1318 N N . LYS A 1 169 ? -8.760 -10.144 -0.057 1.00 87.88 169 LYS A N 1
ATOM 1319 C CA . LYS A 1 169 ? -7.935 -9.297 -0.932 1.00 87.88 169 LYS A CA 1
ATOM 1320 C C . LYS A 1 169 ? -8.263 -9.522 -2.411 1.00 87.88 169 LYS A C 1
ATOM 1322 O O . LYS A 1 169 ? -8.143 -8.596 -3.208 1.00 87.88 169 LYS A O 1
ATOM 1327 N N . GLU A 1 170 ? -8.649 -10.745 -2.756 1.00 88.19 170 GLU A N 1
ATOM 1328 C CA . GLU A 1 170 ? -9.038 -11.175 -4.096 1.00 88.19 170 GLU A CA 1
ATOM 1329 C C . GLU A 1 170 ? -10.399 -10.591 -4.495 1.00 88.19 170 GLU A C 1
ATOM 1331 O O . GLU A 1 170 ? -10.595 -10.247 -5.656 1.00 88.19 170 GLU A O 1
ATOM 1336 N N . THR A 1 171 ? -11.318 -10.443 -3.535 1.00 84.50 171 THR A N 1
ATOM 1337 C CA . THR A 1 171 ? -12.664 -9.906 -3.786 1.00 84.50 171 THR A CA 1
ATOM 1338 C C . THR A 1 171 ? -12.707 -8.383 -3.880 1.00 84.50 171 THR A C 1
ATOM 1340 O O . THR A 1 171 ? -13.386 -7.848 -4.750 1.00 84.50 171 THR A O 1
ATOM 1343 N N . ASP A 1 172 ? -11.989 -7.674 -3.005 1.00 83.81 172 ASP A N 1
ATOM 1344 C CA . ASP A 1 172 ? -11.983 -6.210 -2.985 1.00 83.81 172 ASP A CA 1
ATOM 1345 C C . ASP A 1 172 ? -10.689 -5.693 -2.340 1.00 83.81 172 ASP A C 1
ATOM 1347 O O . ASP A 1 172 ? -10.570 -5.538 -1.120 1.00 83.81 172 ASP A O 1
ATOM 1351 N N . ARG A 1 173 ? -9.676 -5.449 -3.180 1.00 83.94 173 ARG A N 1
ATOM 1352 C CA . ARG A 1 173 ? -8.331 -5.053 -2.735 1.00 83.94 173 ARG A CA 1
ATOM 1353 C C . ARG A 1 173 ? -8.334 -3.751 -1.930 1.00 83.94 173 ARG A C 1
ATOM 1355 O O . ARG A 1 173 ? -7.551 -3.640 -0.986 1.00 83.94 173 ARG A O 1
ATOM 1362 N N . VAL A 1 174 ? -9.178 -2.788 -2.302 1.00 80.62 174 VAL A N 1
ATOM 1363 C CA . VAL A 1 174 ? -9.237 -1.470 -1.653 1.00 80.62 174 VAL A CA 1
ATOM 1364 C C . VAL A 1 174 ? -9.872 -1.604 -0.274 1.00 80.62 174 VAL A C 1
ATOM 1366 O O . VAL A 1 174 ? -9.257 -1.206 0.716 1.00 80.62 174 VAL A O 1
ATOM 1369 N N . LYS A 1 175 ? -11.038 -2.259 -0.171 1.00 81.12 175 LYS A N 1
ATOM 1370 C CA . LYS A 1 175 ? -11.673 -2.502 1.135 1.00 81.12 175 LYS A CA 1
ATOM 1371 C C . LYS A 1 175 ? -10.801 -3.351 2.050 1.00 81.12 175 LYS A C 1
ATOM 1373 O O . LYS A 1 175 ? -10.726 -3.073 3.244 1.00 81.12 175 LYS A O 1
ATOM 1378 N N . TYR A 1 176 ? -10.101 -4.346 1.504 1.00 86.50 176 TYR A N 1
ATOM 1379 C CA . TYR A 1 176 ? -9.140 -5.136 2.268 1.00 86.50 176 TYR A CA 1
ATOM 1380 C C . TYR A 1 176 ? -8.044 -4.256 2.881 1.00 86.50 176 TYR A C 1
ATOM 1382 O O . TYR A 1 176 ? -7.774 -4.371 4.072 1.00 86.50 176 TYR A O 1
ATOM 1390 N N . GLN A 1 177 ? -7.414 -3.371 2.102 1.00 85.50 177 GLN A N 1
ATOM 1391 C CA . GLN A 1 177 ? -6.351 -2.497 2.613 1.00 85.50 177 GLN A CA 1
ATOM 1392 C C . GLN A 1 177 ? -6.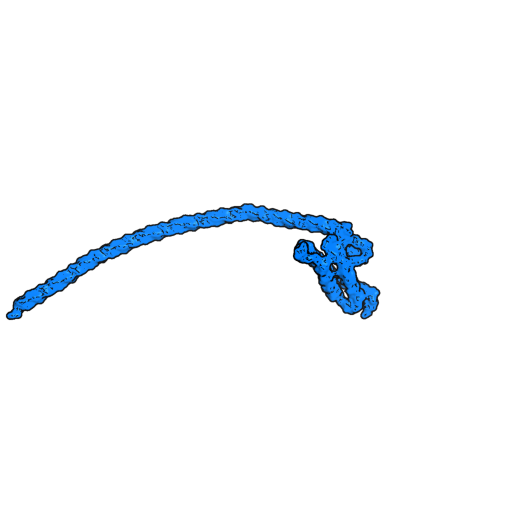866 -1.564 3.715 1.00 85.50 177 GLN A C 1
ATOM 1394 O O . GLN A 1 177 ? -6.295 -1.553 4.805 1.00 85.50 177 GLN A O 1
ATOM 1399 N N . ILE A 1 178 ? -7.991 -0.887 3.469 1.00 81.94 178 ILE A N 1
ATOM 1400 C CA . ILE A 1 178 ? -8.629 0.015 4.438 1.00 81.94 178 ILE A CA 1
ATOM 1401 C C . ILE A 1 178 ? -8.957 -0.730 5.739 1.00 81.94 178 ILE A C 1
ATOM 1403 O O . ILE A 1 178 ? -8.533 -0.313 6.817 1.00 81.94 178 ILE A O 1
ATOM 1407 N N . CYS A 1 179 ? -9.626 -1.883 5.643 1.00 88.31 179 CYS A N 1
ATOM 1408 C CA . CYS A 1 179 ? -9.953 -2.704 6.807 1.00 88.31 179 CYS A CA 1
ATOM 1409 C C . CYS A 1 179 ? -8.704 -3.108 7.597 1.00 88.31 179 CYS A C 1
ATOM 1411 O O . CYS A 1 179 ? -8.677 -3.047 8.825 1.00 88.31 179 CYS A O 1
ATOM 1413 N N . ARG A 1 180 ? -7.630 -3.500 6.902 1.00 91.50 180 ARG A N 1
ATOM 1414 C CA . ARG A 1 180 ? -6.389 -3.949 7.542 1.00 91.50 180 ARG A CA 1
ATOM 1415 C C . ARG A 1 180 ? -5.659 -2.831 8.272 1.00 91.50 180 ARG A C 1
ATOM 1417 O O . ARG A 1 180 ? -4.987 -3.133 9.261 1.00 91.50 180 ARG A O 1
ATOM 1424 N N . ASP A 1 181 ? -5.764 -1.593 7.808 1.00 85.06 181 ASP A N 1
ATOM 1425 C CA . ASP A 1 181 ? -5.150 -0.445 8.470 1.00 85.06 181 ASP A CA 1
ATOM 1426 C C . ASP A 1 181 ? -5.986 0.040 9.658 1.00 85.06 181 ASP A C 1
ATOM 1428 O O . ASP A 1 181 ? -5.425 0.260 10.734 1.00 85.06 181 ASP A O 1
ATOM 1432 N N . ILE A 1 182 ? -7.316 0.045 9.542 1.00 84.38 182 ILE A N 1
ATOM 1433 C CA . ILE A 1 182 ? -8.208 0.313 10.680 1.00 84.38 182 ILE A CA 1
ATOM 1434 C C . ILE A 1 182 ? -8.053 -0.776 11.757 1.00 84.38 182 ILE A C 1
ATOM 1436 O O . ILE A 1 182 ? -7.897 -0.457 12.934 1.00 84.38 182 ILE A O 1
ATOM 1440 N N . ALA A 1 183 ? -7.954 -2.056 11.383 1.00 90.62 183 ALA A N 1
ATOM 1441 C CA . ALA A 1 183 ? -7.684 -3.149 12.324 1.00 90.62 183 ALA A CA 1
ATOM 1442 C C . ALA A 1 183 ? -6.383 -2.939 13.125 1.00 90.62 183 ALA A C 1
ATOM 1444 O O . ALA A 1 183 ? -6.323 -3.211 14.326 1.00 90.62 183 ALA A O 1
ATOM 1445 N N . LYS A 1 184 ? -5.318 -2.437 12.479 1.00 87.88 184 LYS A N 1
ATOM 1446 C CA . LYS A 1 184 ? -4.071 -2.092 13.185 1.00 87.88 184 LYS A CA 1
ATOM 1447 C C . LYS A 1 184 ? -4.278 -0.918 14.135 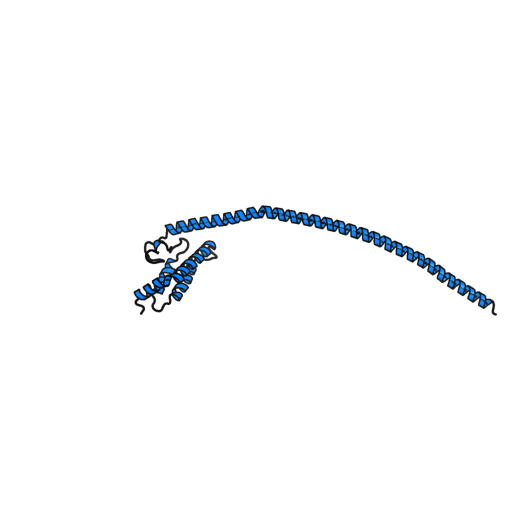1.00 87.88 184 LYS A C 1
ATOM 1449 O O . LYS A 1 184 ? -3.706 -0.942 15.220 1.00 87.88 184 LYS A O 1
ATOM 1454 N N . LEU A 1 185 ? -5.059 0.087 13.739 1.00 85.38 185 LEU A N 1
ATOM 1455 C CA . LEU A 1 185 ? -5.354 1.251 14.572 1.00 85.38 185 LEU A CA 1
ATOM 1456 C C . LEU A 1 185 ? -6.105 0.854 15.854 1.00 85.38 185 LEU A C 1
ATOM 1458 O O . LEU A 1 185 ? -5.728 1.303 16.938 1.00 85.38 185 LEU A O 1
ATOM 1462 N N . TYR A 1 186 ? -7.096 -0.038 15.751 1.00 88.56 186 TYR A N 1
ATOM 1463 C CA . TYR A 1 186 ? -7.841 -0.571 16.901 1.00 88.56 186 TYR A CA 1
ATOM 1464 C C . TYR A 1 186 ? -6.900 -1.282 17.872 1.00 88.56 186 TYR A C 1
ATOM 1466 O O . TYR A 1 186 ? -6.805 -0.910 19.043 1.00 88.56 186 TYR A O 1
ATOM 1474 N N . TRP A 1 187 ? -6.125 -2.241 17.359 1.00 93.56 187 TRP A N 1
ATOM 1475 C CA . TRP A 1 187 ? -5.130 -2.962 18.150 1.00 93.56 187 TRP A CA 1
ATOM 1476 C C . TRP A 1 187 ? -4.103 -2.037 18.809 1.00 93.56 187 TRP A C 1
ATOM 1478 O O . TRP A 1 187 ? -3.813 -2.169 19.997 1.00 93.56 187 TRP A O 1
ATOM 1488 N N . TYR A 1 188 ? -3.549 -1.090 18.050 1.00 86.19 188 TYR A N 1
ATOM 1489 C CA . TYR A 1 188 ? -2.556 -0.149 18.559 1.00 86.19 188 TYR A CA 1
ATOM 1490 C C . TYR A 1 188 ? -3.118 0.660 19.731 1.00 86.19 188 TYR A C 1
ATOM 1492 O O . TYR A 1 188 ? -2.456 0.808 20.760 1.00 86.19 188 TYR A O 1
ATOM 1500 N N . THR A 1 189 ? -4.359 1.127 19.599 1.00 85.38 189 THR A N 1
ATOM 1501 C CA . THR A 1 189 ? -5.035 1.925 20.623 1.00 85.38 189 THR A CA 1
ATOM 1502 C C . THR A 1 189 ? -5.229 1.132 21.914 1.00 85.38 189 THR A C 1
ATOM 1504 O O . THR A 1 189 ? -4.857 1.624 22.984 1.00 85.38 189 THR A O 1
ATOM 1507 N N . VAL A 1 190 ? -5.727 -0.108 21.843 1.00 88.06 190 VAL A N 1
ATOM 1508 C CA . VAL A 1 190 ? -5.912 -0.944 23.045 1.00 88.06 190 VAL A CA 1
ATOM 1509 C C . VAL A 1 190 ? -4.580 -1.402 23.641 1.00 88.06 190 VAL A C 1
ATOM 1511 O O . VAL A 1 190 ? -4.408 -1.354 24.856 1.00 88.06 190 VAL A O 1
ATOM 1514 N N . SER A 1 191 ? -3.582 -1.715 22.814 1.00 89.38 191 SER A N 1
ATOM 1515 C CA . SER A 1 191 ? -2.260 -2.137 23.289 1.00 89.38 191 SER A CA 1
ATOM 1516 C C . SER A 1 191 ? -1.527 -1.025 24.050 1.00 89.38 191 SER A C 1
ATOM 1518 O O . SER A 1 191 ? -0.832 -1.277 25.046 1.00 89.38 191 SER A O 1
ATOM 1520 N N . LYS A 1 192 ? -1.696 0.229 23.607 1.00 87.38 192 LYS A N 1
ATOM 1521 C CA . LYS A 1 192 ? -1.110 1.408 24.256 1.00 87.38 192 LYS A CA 1
ATOM 1522 C C . LYS A 1 192 ? -1.892 1.854 25.486 1.00 87.38 192 LYS A C 1
ATOM 1524 O O . LYS A 1 192 ? -1.276 2.121 26.516 1.00 87.38 192 LYS A O 1
ATOM 1529 N N . ASN A 1 193 ? -3.221 1.903 25.399 1.00 84.94 193 ASN A N 1
ATOM 1530 C CA . ASN A 1 193 ? -4.054 2.602 26.384 1.00 84.94 193 ASN A CA 1
ATOM 1531 C C . ASN A 1 193 ? -4.934 1.670 27.236 1.00 84.94 193 ASN A C 1
ATOM 1533 O O . ASN A 1 193 ? -5.489 2.096 28.244 1.00 84.94 193 ASN A O 1
ATOM 1537 N N . GLY A 1 194 ? -5.041 0.387 26.890 1.00 88.25 194 GLY A N 1
ATOM 1538 C CA . GLY A 1 194 ? -5.999 -0.557 27.475 1.00 88.25 194 GLY A CA 1
ATOM 1539 C C . GLY A 1 194 ? -5.649 -1.092 28.865 1.00 88.25 194 GLY A C 1
ATOM 1540 O O . GLY A 1 194 ? -6.384 -1.917 29.399 1.00 88.25 194 GLY A O 1
ATOM 1541 N N . GLN A 1 195 ? -4.547 -0.651 29.487 1.00 91.06 195 GLN A N 1
ATOM 1542 C CA . GLN A 1 195 ? -4.116 -1.169 30.794 1.00 91.06 195 GLN A CA 1
ATOM 1543 C C . GLN A 1 195 ? -5.154 -0.948 31.898 1.00 91.06 195 GLN A C 1
ATOM 1545 O O . GLN A 1 195 ? -5.356 -1.834 32.730 1.00 91.06 195 GLN A O 1
ATOM 1550 N N . SER A 1 196 ? -5.750 0.244 31.950 1.00 88.06 196 SER A N 1
ATOM 1551 C CA . SER A 1 196 ? -6.746 0.601 32.964 1.00 88.06 196 SER A CA 1
ATOM 1552 C C . SER A 1 196 ? -8.012 -0.233 32.799 1.00 88.06 196 SER A C 1
ATOM 1554 O O . SER A 1 196 ? -8.482 -0.818 33.771 1.00 88.06 196 SER A O 1
ATOM 1556 N N . VAL A 1 197 ? -8.500 -0.351 31.562 1.00 88.69 197 VAL A N 1
ATOM 1557 C CA . VAL A 1 197 ? -9.702 -1.114 31.205 1.00 88.69 197 VAL A CA 1
ATOM 1558 C C . VAL A 1 197 ? -9.517 -2.600 31.508 1.00 88.69 197 VAL A C 1
ATOM 1560 O O . VAL A 1 197 ? -10.352 -3.190 32.185 1.00 88.69 197 VAL A O 1
ATOM 1563 N N . TRP A 1 198 ? -8.380 -3.191 31.125 1.00 93.50 198 TRP A N 1
ATOM 1564 C CA . TRP A 1 198 ? -8.064 -4.585 31.458 1.00 93.50 198 TRP A CA 1
ATOM 1565 C C . TRP A 1 198 ? -8.046 -4.827 32.974 1.00 93.50 198 TRP A C 1
ATOM 1567 O O . TRP A 1 198 ? -8.669 -5.767 33.459 1.00 93.50 198 TRP A O 1
ATOM 1577 N N . LYS A 1 199 ? -7.394 -3.950 33.755 1.00 93.00 199 LYS A N 1
ATOM 1578 C CA . LYS A 1 199 ? -7.389 -4.063 35.228 1.00 93.00 199 LYS A CA 1
ATOM 1579 C C . LYS A 1 199 ? -8.799 -3.967 35.813 1.00 93.00 199 LYS A C 1
ATOM 1581 O O . LYS A 1 199 ? -9.121 -4.692 36.752 1.00 93.00 199 LYS A O 1
ATOM 1586 N N . GLN A 1 200 ? -9.629 -3.075 35.274 1.00 90.38 200 GLN A N 1
ATOM 1587 C CA . GLN A 1 200 ? -11.013 -2.916 35.708 1.00 90.38 200 GLN A CA 1
ATOM 1588 C C . GLN A 1 200 ? -11.840 -4.172 35.407 1.00 90.38 200 GLN A C 1
ATOM 1590 O O . GLN A 1 200 ? -12.573 -4.626 36.282 1.00 90.38 200 GLN A O 1
ATOM 1595 N N . ALA A 1 201 ? -11.684 -4.760 34.219 1.00 91.38 201 ALA A N 1
ATOM 1596 C CA . ALA A 1 201 ? -12.353 -5.999 33.834 1.00 91.38 201 ALA A CA 1
ATOM 1597 C C . ALA A 1 201 ? -11.948 -7.173 34.740 1.00 91.38 201 ALA A C 1
ATOM 1599 O O . ALA A 1 201 ? -12.817 -7.843 35.294 1.00 91.38 201 ALA A O 1
ATOM 1600 N N . GLN A 1 202 ? -10.648 -7.350 34.999 1.00 94.19 202 GLN A N 1
ATOM 1601 C CA . GLN A 1 202 ? -10.137 -8.373 35.924 1.00 94.19 202 GLN A CA 1
ATOM 1602 C C . GLN A 1 202 ? -10.689 -8.191 37.346 1.00 94.19 202 GLN A C 1
ATOM 1604 O O . GLN A 1 202 ? -11.121 -9.153 37.982 1.00 94.19 202 GLN A O 1
ATOM 1609 N N . SER A 1 203 ? -10.739 -6.947 37.835 1.00 91.88 203 SER A N 1
ATOM 1610 C CA . SER A 1 203 ? -11.318 -6.642 39.146 1.00 91.88 203 SER A CA 1
ATOM 1611 C C . SER A 1 203 ? -12.820 -6.933 39.191 1.00 91.88 203 SER A C 1
ATOM 1613 O O . SER A 1 203 ? -13.290 -7.504 40.173 1.00 91.88 203 SER A O 1
ATOM 1615 N N . LYS A 1 204 ? -13.572 -6.572 38.145 1.00 90.50 204 LYS A N 1
ATOM 1616 C CA . LYS A 1 204 ? -15.018 -6.824 38.035 1.00 90.50 204 LYS A CA 1
ATOM 1617 C C . LYS A 1 204 ? -15.329 -8.323 37.949 1.00 90.50 204 LYS A C 1
ATOM 1619 O O . LYS A 1 204 ? -16.318 -8.772 38.522 1.00 90.50 204 LYS A O 1
ATOM 1624 N N . ALA A 1 205 ? -14.463 -9.091 37.293 1.00 91.25 205 ALA A N 1
ATOM 1625 C CA . ALA A 1 205 ? -14.536 -10.547 37.205 1.00 91.25 205 ALA A CA 1
ATOM 1626 C C . ALA A 1 205 ? -14.077 -11.271 38.490 1.00 91.25 205 ALA A C 1
ATOM 1628 O O . ALA A 1 205 ? -14.144 -12.496 38.560 1.00 91.25 205 ALA A O 1
ATOM 1629 N N . ASN A 1 206 ? -13.652 -10.538 39.530 1.00 92.50 206 ASN A N 1
ATOM 1630 C CA . ASN A 1 206 ? -13.107 -11.082 40.780 1.00 92.50 206 ASN A CA 1
ATOM 1631 C C . ASN A 1 206 ? -11.887 -11.999 40.576 1.00 92.50 206 ASN A C 1
ATOM 1633 O O . ASN A 1 206 ? -11.680 -12.944 41.343 1.00 92.50 206 ASN A O 1
ATOM 1637 N N . CYS A 1 207 ? -11.067 -11.708 39.565 1.00 87.00 207 CYS A N 1
ATOM 1638 C CA . CYS A 1 207 ? -9.792 -12.375 39.350 1.00 87.00 207 CYS A CA 1
ATOM 1639 C C . CYS A 1 207 ? -8.811 -11.896 40.424 1.00 87.00 207 CYS A C 1
ATOM 1641 O O . CYS A 1 207 ? -8.369 -10.748 40.410 1.00 87.00 207 CYS A O 1
ATOM 1643 N N . ARG A 1 208 ? -8.586 -12.752 41.421 1.00 68.50 208 ARG A N 1
ATOM 1644 C CA . ARG A 1 208 ? -7.713 -12.489 42.570 1.00 68.50 208 ARG A CA 1
ATOM 1645 C C . ARG A 1 208 ? -6.255 -12.753 42.238 1.00 68.50 208 ARG A C 1
ATOM 1647 O O . ARG A 1 208 ? -5.999 -13.783 41.579 1.00 68.50 208 ARG A O 1
#

Foldseek 3Di:
DPVVVVVVVVVVVVVVVVVVVVVVVVVVVVVVVVVVCVVVVVVVVVVVVVVVVVVVVVVVVVVVVVVVVVVVVVVVCVVVVVVVVVVVVVVVVVVVVVLQVVQLVPFQPPPQQAADDDPCSRVDGQTSVQFGLRVLRNQLLVLLLDAPRDLVNSLVSSLVSQLVRFDDCVVPVVSNVVSNVVSVVSSVCCVVPVPVVSVVSPVVSVRD

=== Feature glossary ===
The record interleaves many kinds of information about one protein. Here is each kind framed as the question it answers.

Q: Are the domains correctly placed relative to each other?
A: Predicted aligned error is AlphaFold's pairwise confidence. Unlike pLDDT (per-residue), PAE is per-residue-pair and captures whether two parts of the structure are correctly placed relative to each other. Units are ångströms of expected positional error.

Q: Which residues are in helices, strands, or loops?
A: Eight-state secondary structure (DSSP): H is the canonical α-helix, G the tighter 3₁₀-helix, I the wider π-helix; E/B are β-structure, T and S are turns and bends, and '-' is everything else. DSSP derives these from the pattern of main-chain N–H···O=C hydrogen bonds, not from the sequence.

Q: What if only a Cα trace is available?
A: P-SEA three-state annotation labels each residue as helix, strand, or coil based purely on the geometry of the Cα trace. It serves as a fallback when the full backbone (and thus DSSP) is unavailable.

Q: What are the backbone torsion angles?
A: φ (phi) and ψ (psi) are the two rotatable backbone dihedrals per residue: φ is the C(i-1)–N–Cα–C torsion, ψ is the N–Cα–C–N(i+1) torsion, both in degrees on (−180°, 180°]. α-helical residues cluster near (−60°, −45°); β-strand residues near (−120°, +130°). A Ramachandran plot is simply a scatter of (φ, ψ) for every residue.

Q: What known structures does this most resemble?
A: Structural nearest neighbors (via Foldseek easy-search vs the PDB). Reported per hit: target PDB id, E-value, and alignment TM-score. A TM-score above ~0.5 is the conventional threshold for 'same fold'.

Q: What family and function is it annotated with?
A: Database cross-references. InterPro integrates a dozen domain/family signature databases into unified entries with residue-range hits. GO terms attach function/process/location labels with evidence codes. CATH codes position the fold in a four-level structural taxonomy. Organism is the NCBI-taxonomy species name.

Q: Which residues are buried vs exposed?
A: Solvent accessibility: the surface area of each residue that a 1.4 Å water probe can touch, in Å². When only backbone atoms are present the absolute values are lower than full-atom SASA (side chains contribute most of the area) and are flagged as backbone-only.

Q: What do the diagnostic plots show?
A: Three diagnostic plots accompany the record. The Cα contact map visualizes the tertiary structure as a 2D adjacency matrix (8 Å cutoff, sequence-local contacts suppressed). The Ramachandran plot shows the distribution of backbone (φ, ψ) torsions, with points in the α and β basins reflecting secondary structure content. The PAE plot shows AlphaFold's inter-residue confidence as a color matrix.

Q: What is the amino-acid chain?
A: The amino-acid sequence is the protein's primary structure: the linear order of residues from the N-terminus to the C-terminus, written in one-letter code. Everything else here — the 3D coordinates, the secondary structure, the domain annotations — is ultimately a consequence of this string.

Q: What do the rendered images show?
A: The six renders are orthographic views along the three Cartesian axes in both directions. Representation (cartoon, sticks, or surface) and color scheme (sequence-rainbow or by-chain) vary across proteins so the training set covers all the common visualization conventions.

Q: Where is each backbone atom in 3D?
A: The mmCIF table is the protein's shape written out atom by atom. For each backbone N, Cα, C, and carbonyl O, it records an (x, y, z) coordinate triple in Å plus the residue type, chain letter, and residue number.

Q: How mobile is each atom in the crystal?
A: For experimental (PDB) structures, the B-factor (temperature factor) quantifies the positional spread of each atom in the crystal — a combination of thermal vibration and static disorder — in units of Å². High B-factors mark flexible loops or poorly resolved regions; low B-factors mark the rigid, well-ordered core.

Q: How big and how compact is the whole molecule?
A: Three whole-structure scalars: the radius of gyration (RMS distance of Cα from centroid, in Å), the count of Cα–Cα contacts (pairs closer than 8 Å and separated by more than four residues in sequence — i.e. tertiary, not local, contacts), and the bounding-box dimensions. Together they distinguish compact globular folds from extended fibres or disordered chains.

Q: What does the local fold look like, residue by residue?
A: A 3Di character summarizes, for each residue, the relative orientation of the Cα frame of its nearest spatial neighbor. Because it encodes fold topology rather than chemistry, 3Di alignments detect remote structural similarity that sequence alignment misses.

Q: How confident is the AlphaFold model at each residue?
A: For AlphaFold models, the B-factor field carries pLDDT — the model's own estimate of local accuracy on a 0–100 scale. Regions with pLDDT<50 should be treated as essentially unmodeled; they often correspond to intrinsically disordered segments.